Protein AF-A0A6P2BU54-F1 (afdb_monomer_lite)

InterPro domains:
  IPR011990 Tetratricopeptide-like helical domain superfamily [G3DSA:1.25.40.10] (26-194)
  IPR011990 Tetratricopeptide-like helical domain superfamily [SSF48452] (76-176)

Secondary structure (DSSP, 8-state):
---TTPPP----HHHHHHHHHHHHHS-GGG----PPPHHHHHHHHHHHHHTGGG-HHHHHHHHHHTTT-SSHHHHHHHHHHHHHHHHHTT-HHHHHHHHHHHHHH-TT-HHHHHHHHHHHHHTT-HHHHHHHHHHHHHH-TT-HHHHHHHHHHHHHHTTT-TTTTHHHHHHHHHSGGGTTTS--PPP--HHHHHHHHHHHHHHHHHHHT--SS--EEEESS--HHHHHTT--TT--EEEE-SSTTS--TT-SS---------S----S-TTPEEEEEHHHHHTT-SSHHHHHHHHHHHHHHHHHHHH-TTTTTT--------GGG--PPPGGG-

Foldseek 3Di:
DQPQPQDDDDQDPVLVVLLVCLVVVADPVLPDDDDDDLVVLLVVLVVCLVCCLVPLSNLLNSLSVQCPPPRLSSNLSSLLSNLLSCVSVLVLVSSLSSLVVSCVRPVLPLSSLLSNLLSCVLLLVLVVSLVSLVSSCVNFVLLLLSLLSNQLSQCSVCVVDPCRSQVSLVSSCPRPVCPPLGARFDDDDPVVLVVLLVVLVVVVCVVVVDDDDPQEDEDQWDDSVVSNVRPGRLDFKAKADQDPDDDGPPPPDDDDDDDDDDDDQDQQPPHIHIYGHRNSLRRQDRDPVSSSVSS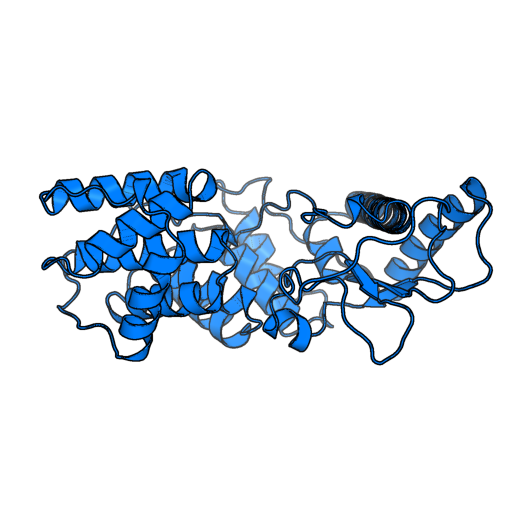NVVSVVVNVCRRDVPVVPDPPPDVRVNSSSDGRDDPVVD

Sequence (334 aa):
MANHKAPDFEPGEPLRDAAARWLNLVPAEHRRDGRESADDALETLREHMRSCRDHPLGALWVAHRHLGDPVPAVRIAALVLASEALWWLGHFEDARLAAQAAADADPASAQALWRLAVALYRQGRFEEAGERLDDLLKLADRFAPAWALRGQVKVWLDAGNPEAGRADFAGAAALPSGSGIWVVPYRMAGAEFKAAVDAQIRVHDAETGGSSGEPTDVALLPDKSRVERGVDPDSRWHLEGPSRGGGDRDTQFGGLGGDFAAGARSRVSFGDRFVLYQRNIENLCQDRAALREEIRKSVAELFDAALDSRAAIAIKGAPEQHAEGANVPGDDDR

Organism: NCBI:txid2480626

Radius of gyration: 22.06 Å; chains: 1; bounding box: 62×28×57 Å

pLDDT: mean 79.6, std 20.47, range [25.53, 98.44]

Structure (mmCIF, N/CA/C/O backbone):
data_AF-A0A6P2BU54-F1
#
_entry.id   AF-A0A6P2BU54-F1
#
loop_
_atom_site.group_PDB
_atom_site.id
_atom_site.type_symbol
_atom_site.label_atom_id
_atom_site.label_alt_id
_atom_site.label_comp_id
_atom_site.label_asym_id
_atom_site.label_entity_id
_atom_site.label_seq_id
_atom_site.pdbx_PDB_ins_code
_atom_site.Cartn_x
_atom_site.Cartn_y
_atom_site.Cartn_z
_atom_site.occupancy
_atom_site.B_iso_or_equiv
_atom_site.auth_seq_id
_atom_site.auth_comp_id
_atom_site.auth_asym_id
_atom_site.auth_atom_id
_atom_site.pdbx_PDB_model_num
ATOM 1 N N . MET A 1 1 ? -16.023 5.899 9.033 1.00 42.75 1 MET A N 1
ATOM 2 C CA . MET A 1 1 ? -16.537 5.945 10.422 1.00 42.75 1 MET A CA 1
ATOM 3 C C . MET A 1 1 ? -16.278 4.599 11.085 1.00 42.75 1 MET A C 1
ATOM 5 O O . MET A 1 1 ? -16.403 3.598 10.396 1.00 42.75 1 MET A O 1
ATOM 9 N N . ALA A 1 2 ? -15.902 4.560 12.368 1.00 48.72 2 ALA A N 1
ATOM 10 C CA . ALA A 1 2 ? -15.857 3.303 13.121 1.00 48.72 2 ALA A CA 1
ATOM 11 C C . ALA A 1 2 ? -17.296 2.828 13.383 1.00 48.72 2 ALA A C 1
ATOM 13 O O . ALA A 1 2 ? -18.141 3.624 13.795 1.00 48.72 2 ALA A O 1
ATOM 14 N N . ASN A 1 3 ? -17.592 1.559 13.113 1.00 58.84 3 ASN A N 1
ATOM 15 C CA . ASN A 1 3 ? -18.924 1.003 13.296 1.00 58.84 3 ASN A CA 1
ATOM 16 C C . ASN A 1 3 ? -19.271 0.918 14.793 1.00 58.84 3 ASN A C 1
ATOM 18 O O . ASN A 1 3 ? -18.730 0.088 15.521 1.00 58.84 3 ASN A O 1
ATOM 22 N N . HIS A 1 4 ? -20.220 1.735 15.263 1.00 55.25 4 HIS A N 1
ATOM 23 C CA . HIS A 1 4 ? -20.693 1.710 16.657 1.00 55.25 4 HIS A CA 1
ATOM 24 C C . HIS A 1 4 ? -21.348 0.376 17.075 1.00 55.25 4 HIS A C 1
ATOM 26 O O . HIS A 1 4 ? -21.674 0.201 18.248 1.00 55.25 4 HIS A O 1
ATOM 32 N N . LYS A 1 5 ? -21.560 -0.559 16.136 1.00 60.09 5 LYS A N 1
ATOM 33 C CA . LYS A 1 5 ? -22.064 -1.917 16.389 1.00 60.09 5 LYS A CA 1
ATOM 34 C C . LYS A 1 5 ? -20.970 -2.991 16.407 1.00 60.09 5 LYS A C 1
ATOM 36 O O . LYS A 1 5 ? -21.318 -4.169 16.482 1.00 60.09 5 LYS A O 1
ATOM 41 N N . ALA A 1 6 ? -19.690 -2.625 16.298 1.00 64.81 6 ALA A N 1
ATOM 42 C CA . ALA A 1 6 ? -18.604 -3.596 16.376 1.00 64.81 6 ALA A CA 1
ATOM 43 C C . ALA A 1 6 ? -18.642 -4.325 17.736 1.00 64.81 6 ALA A C 1
ATOM 45 O O . ALA A 1 6 ? -18.810 -3.665 18.770 1.00 64.81 6 ALA A O 1
ATOM 46 N N . PRO A 1 7 ? -18.548 -5.667 17.754 1.00 72.94 7 PRO A N 1
ATOM 47 C CA . PRO A 1 7 ? -18.543 -6.426 18.994 1.00 72.94 7 PRO A CA 1
ATOM 48 C C . PRO A 1 7 ? -17.312 -6.079 19.834 1.00 72.94 7 PRO A C 1
ATOM 50 O O . PRO A 1 7 ? -16.292 -5.609 19.328 1.00 72.94 7 PRO A O 1
ATOM 53 N N . ASP A 1 8 ? -17.412 -6.328 21.136 1.00 80.19 8 ASP A N 1
ATOM 54 C CA . ASP A 1 8 ? -16.247 -6.244 22.006 1.00 80.19 8 ASP A CA 1
ATOM 55 C C . ASP A 1 8 ? -15.198 -7.285 21.582 1.00 80.19 8 ASP A C 1
ATOM 57 O O . ASP A 1 8 ? -15.541 -8.402 21.184 1.00 80.19 8 ASP A O 1
ATOM 61 N N . PHE A 1 9 ? -13.922 -6.911 21.642 1.00 84.06 9 PHE A N 1
ATOM 62 C CA . PHE A 1 9 ? -12.808 -7.759 21.223 1.00 84.06 9 PHE A CA 1
ATOM 63 C C . PHE A 1 9 ? -11.584 -7.511 22.100 1.00 84.06 9 PHE A C 1
ATOM 65 O O . PHE A 1 9 ? -11.322 -6.379 22.517 1.00 84.06 9 PHE A O 1
ATOM 72 N N . GLU A 1 10 ? -10.819 -8.577 22.316 1.00 78.75 10 GLU A N 1
ATOM 73 C CA . GLU A 1 10 ? -9.559 -8.563 23.049 1.00 78.75 10 GLU A CA 1
ATOM 74 C C . GLU A 1 10 ? -8.393 -8.778 22.077 1.00 78.75 10 GLU A C 1
ATOM 76 O O . GLU A 1 10 ? -8.429 -9.726 21.287 1.00 78.75 10 GLU A O 1
ATOM 81 N N . PRO A 1 11 ? -7.345 -7.935 22.110 1.00 76.62 11 PRO A N 1
ATOM 82 C CA . PRO A 1 11 ? -6.192 -8.116 21.241 1.00 76.62 11 PRO A CA 1
ATOM 83 C C . PRO A 1 11 ? -5.459 -9.418 21.584 1.00 76.62 11 PRO A C 1
ATOM 85 O O . PRO A 1 11 ? -5.197 -9.708 22.754 1.00 76.62 11 PRO A O 1
ATOM 88 N N . GLY A 1 12 ? -5.101 -10.191 20.557 1.00 82.19 12 GLY A N 1
ATOM 89 C CA . GLY A 1 12 ? -4.290 -11.399 20.714 1.00 82.19 12 GLY A CA 1
ATOM 90 C C . GLY A 1 12 ? -2.873 -11.103 21.223 1.00 82.19 12 GLY A C 1
ATOM 91 O O . GLY A 1 12 ? -2.388 -9.975 21.134 1.00 82.19 12 GLY A O 1
ATOM 92 N N . GLU A 1 13 ? -2.190 -12.134 21.726 1.00 84.25 13 GLU A N 1
ATOM 93 C CA . GLU A 1 13 ? -0.829 -12.037 22.285 1.00 84.25 13 GLU A CA 1
ATOM 94 C C . GLU A 1 13 ? 0.184 -11.352 21.340 1.00 84.25 13 GLU A C 1
ATOM 96 O O . GLU A 1 13 ? 0.823 -10.397 21.783 1.00 84.25 13 GLU A O 1
ATOM 101 N N . PRO A 1 14 ? 0.255 -11.674 20.026 1.00 87.00 14 PRO A N 1
ATOM 102 C CA . PRO A 1 14 ? 1.196 -11.006 19.122 1.00 87.00 14 PRO A CA 1
ATOM 103 C C . PRO A 1 14 ? 0.973 -9.492 19.003 1.00 87.00 14 PRO A C 1
ATOM 105 O O . PRO A 1 14 ? 1.931 -8.725 18.909 1.00 87.00 14 PRO A O 1
ATOM 108 N N . LEU A 1 15 ? -0.290 -9.051 19.026 1.00 89.56 15 LEU A N 1
ATOM 109 C CA . LEU A 1 15 ? -0.627 -7.630 18.974 1.00 89.56 15 LEU A CA 1
ATOM 110 C C . LEU A 1 15 ? -0.315 -6.937 20.302 1.00 89.56 15 LEU A C 1
ATOM 112 O O . LEU A 1 15 ? 0.160 -5.807 20.286 1.00 89.56 15 LEU A O 1
ATOM 116 N N . ARG A 1 16 ? -0.554 -7.589 21.446 1.00 88.31 16 ARG A N 1
ATOM 117 C CA . ARG A 1 16 ? -0.201 -7.032 22.764 1.00 88.31 16 ARG A CA 1
ATOM 118 C C . ARG A 1 16 ? 1.308 -6.814 22.884 1.00 88.31 16 ARG A C 1
ATOM 120 O O . ARG A 1 16 ? 1.733 -5.740 23.308 1.00 88.31 16 ARG A O 1
ATOM 127 N N . ASP A 1 17 ? 2.102 -7.780 22.431 1.00 89.12 17 ASP A N 1
ATOM 128 C CA . ASP A 1 17 ? 3.561 -7.665 22.398 1.00 89.12 17 ASP A CA 1
ATOM 129 C C . ASP A 1 17 ? 4.029 -6.576 21.427 1.00 89.12 17 ASP A C 1
ATOM 131 O O . ASP A 1 17 ? 4.967 -5.837 21.730 1.00 89.12 17 ASP A O 1
ATOM 135 N N . ALA A 1 18 ? 3.384 -6.452 20.262 1.00 90.50 18 ALA A N 1
ATOM 136 C CA . ALA A 1 18 ? 3.659 -5.376 19.313 1.00 90.50 18 ALA A CA 1
ATOM 137 C C . ALA A 1 18 ? 3.332 -4.000 19.902 1.00 90.50 18 ALA A C 1
ATOM 139 O O . ALA A 1 18 ? 4.197 -3.126 19.921 1.00 90.50 18 ALA A O 1
ATOM 140 N N . ALA A 1 19 ? 2.137 -3.838 20.472 1.00 87.69 19 ALA A N 1
ATOM 141 C CA . ALA A 1 19 ? 1.696 -2.603 21.109 1.00 87.69 19 ALA A CA 1
ATOM 142 C C . ALA A 1 19 ? 2.672 -2.151 22.204 1.00 87.69 19 ALA A C 1
ATOM 144 O O . ALA A 1 19 ? 3.076 -0.989 22.228 1.00 87.69 19 ALA A O 1
ATOM 145 N N . ALA A 1 20 ? 3.153 -3.082 23.037 1.00 87.31 20 ALA A N 1
ATOM 146 C CA . ALA A 1 20 ? 4.164 -2.784 24.049 1.00 87.31 20 ALA A CA 1
ATOM 147 C C . ALA A 1 20 ? 5.465 -2.213 23.448 1.00 87.31 20 ALA A C 1
ATOM 149 O O . ALA A 1 20 ? 6.089 -1.334 24.047 1.00 87.31 20 ALA A O 1
ATOM 150 N N . ARG A 1 21 ? 5.873 -2.661 22.250 1.00 89.00 21 ARG A N 1
ATOM 151 C CA . ARG A 1 21 ? 7.050 -2.121 21.549 1.00 89.00 21 ARG A CA 1
ATOM 152 C C . ARG A 1 21 ? 6.807 -0.740 20.948 1.00 89.00 21 ARG A C 1
ATOM 154 O O . ARG A 1 21 ? 7.757 0.038 20.886 1.00 89.00 21 ARG A O 1
ATOM 161 N N . TRP A 1 22 ? 5.581 -0.402 20.542 1.00 89.75 22 TRP A N 1
ATOM 162 C CA . TRP A 1 22 ? 5.281 0.893 19.911 1.00 89.75 22 TRP A CA 1
ATOM 163 C C . TRP A 1 22 ? 5.615 2.079 20.826 1.00 89.75 22 TRP A C 1
ATOM 165 O O . TRP A 1 22 ? 6.078 3.113 20.350 1.00 89.75 22 TRP A O 1
ATOM 175 N N . LEU A 1 23 ? 5.489 1.921 22.150 1.00 77.81 23 LEU A N 1
ATOM 176 C CA . LEU A 1 23 ? 5.900 2.941 23.128 1.00 77.81 23 LEU A CA 1
ATOM 177 C C . LEU A 1 23 ? 7.393 3.288 23.073 1.00 77.81 23 LEU A C 1
ATOM 179 O O . LEU A 1 23 ? 7.766 4.419 23.393 1.00 77.81 23 LEU A O 1
ATOM 183 N N . ASN A 1 24 ? 8.242 2.341 22.665 1.00 83.94 24 ASN A N 1
ATOM 184 C CA . ASN A 1 24 ? 9.679 2.577 22.518 1.00 83.94 24 ASN A CA 1
ATOM 185 C C . ASN A 1 24 ? 9.996 3.453 21.302 1.00 83.94 24 ASN A C 1
ATOM 187 O O . ASN A 1 24 ? 11.062 4.061 21.263 1.00 83.94 24 ASN A O 1
ATOM 191 N N . LEU A 1 25 ? 9.075 3.543 20.338 1.00 82.06 25 LEU A N 1
ATOM 192 C CA . LEU A 1 25 ? 9.216 4.400 19.162 1.00 82.06 25 LEU A CA 1
ATOM 193 C C . LEU A 1 25 ? 8.898 5.868 19.487 1.00 82.06 25 LEU A C 1
ATOM 195 O O . LEU A 1 25 ? 9.413 6.769 18.834 1.00 82.06 25 LEU A O 1
ATOM 199 N N . VAL A 1 26 ? 8.080 6.127 20.513 1.00 76.81 26 VAL A N 1
ATOM 200 C CA . VAL A 1 26 ? 7.609 7.474 20.869 1.00 76.81 26 VAL A CA 1
ATOM 201 C C . VAL A 1 26 ? 8.505 8.110 21.946 1.00 76.81 26 VAL A C 1
ATOM 203 O O . VAL A 1 26 ? 8.638 7.530 23.029 1.00 76.81 26 VAL A O 1
ATOM 206 N N . PRO A 1 27 ? 9.048 9.329 21.744 1.00 74.50 27 PRO A N 1
ATOM 207 C CA . PRO A 1 27 ? 9.805 10.052 22.771 1.00 74.50 27 PRO A CA 1
ATOM 208 C C . PRO A 1 27 ? 8.997 10.343 24.048 1.00 74.50 27 PRO A C 1
ATOM 210 O O . PRO A 1 27 ? 7.787 10.567 24.012 1.00 74.50 27 PRO A O 1
ATOM 213 N N . ALA A 1 28 ? 9.670 10.381 25.203 1.00 71.88 28 ALA A N 1
ATOM 214 C CA . ALA A 1 28 ? 9.021 10.528 26.512 1.00 71.88 28 ALA A CA 1
ATOM 215 C C . ALA A 1 28 ? 8.255 11.853 26.691 1.00 71.88 28 ALA A C 1
ATOM 217 O O . ALA A 1 28 ? 7.239 11.887 27.379 1.00 71.88 28 ALA A O 1
ATOM 218 N N . GLU A 1 29 ? 8.708 12.931 26.053 1.00 65.19 29 GLU A N 1
ATOM 219 C CA . GLU A 1 29 ? 8.078 14.258 26.093 1.00 65.19 29 GLU A CA 1
ATOM 220 C C . GLU A 1 29 ? 6.672 14.313 25.483 1.00 65.19 29 GLU A C 1
ATOM 222 O O . GLU A 1 29 ? 5.869 15.156 25.887 1.00 65.19 29 GLU A O 1
ATOM 227 N N . HIS A 1 30 ? 6.349 13.379 24.584 1.00 62.25 30 HIS A N 1
ATOM 228 C CA . HIS A 1 30 ? 5.019 13.247 23.990 1.00 62.25 30 HIS A CA 1
ATOM 229 C C . HIS A 1 30 ? 4.047 12.441 24.865 1.00 62.25 30 HIS A C 1
ATOM 231 O O . HIS A 1 30 ? 2.872 12.353 24.538 1.00 62.25 30 HIS A O 1
ATOM 237 N N . ARG A 1 31 ? 4.497 11.882 25.998 1.00 67.75 31 ARG A N 1
ATOM 238 C CA . ARG A 1 31 ? 3.694 11.019 26.882 1.00 67.75 31 ARG A CA 1
ATOM 239 C C . ARG A 1 31 ? 3.050 11.804 28.033 1.00 67.75 31 ARG A C 1
ATOM 241 O O . ARG A 1 31 ? 3.334 11.533 29.198 1.00 67.75 31 ARG A O 1
ATOM 248 N N . ARG A 1 32 ? 2.219 12.808 27.730 1.00 57.72 32 ARG A N 1
ATOM 249 C CA . ARG A 1 32 ? 1.447 13.559 28.748 1.00 57.72 32 ARG A CA 1
ATOM 250 C C . ARG A 1 32 ? -0.019 13.140 28.747 1.00 57.72 32 ARG A C 1
ATOM 252 O O . ARG A 1 32 ? -0.586 12.915 27.689 1.00 57.72 32 ARG A O 1
ATOM 259 N N . ASP A 1 33 ? -0.601 13.028 29.937 1.00 59.34 33 ASP A N 1
ATOM 260 C CA . ASP A 1 33 ? -1.833 12.266 30.157 1.00 59.34 33 ASP A CA 1
ATOM 261 C C . ASP A 1 33 ? -3.045 13.147 30.497 1.00 59.34 33 ASP A C 1
ATOM 263 O O . ASP A 1 33 ? -2.934 14.166 31.184 1.00 59.34 33 ASP A O 1
ATOM 267 N N . GLY A 1 34 ? -4.208 12.712 30.025 1.00 62.16 34 GLY A N 1
ATOM 268 C CA . GLY A 1 34 ? -5.515 13.314 30.242 1.00 62.16 34 GLY A CA 1
ATOM 269 C C . GLY A 1 34 ? -6.588 12.322 29.805 1.00 62.16 34 GLY A C 1
ATOM 270 O O . GLY A 1 34 ? -6.487 11.725 28.732 1.00 62.16 34 GLY A O 1
ATOM 271 N N . ARG A 1 35 ? -7.599 12.104 30.650 1.00 65.69 35 ARG A N 1
ATOM 272 C CA . ARG A 1 35 ? -8.711 11.202 30.334 1.00 65.69 35 ARG A CA 1
ATOM 273 C C . ARG A 1 35 ? -9.758 11.973 29.531 1.00 65.69 35 ARG A C 1
ATOM 275 O O . ARG A 1 35 ? -10.281 12.969 30.024 1.00 65.69 35 ARG A O 1
ATOM 282 N N . GLU A 1 36 ? -10.041 11.511 28.321 1.00 79.31 36 GLU A N 1
ATOM 283 C CA . GLU A 1 36 ? -11.028 12.094 27.403 1.00 79.31 36 GLU A CA 1
ATOM 284 C C . GLU A 1 36 ? -12.337 11.295 27.423 1.00 79.31 36 GLU A C 1
ATOM 286 O O . GLU A 1 36 ? -12.369 10.144 27.869 1.00 79.31 36 GLU A O 1
ATOM 291 N N . SER A 1 37 ? -13.430 11.908 26.961 1.00 88.12 37 SER A N 1
ATOM 292 C CA . SER A 1 37 ? -14.651 11.165 26.641 1.00 88.12 37 SER A CA 1
ATOM 293 C C . SER A 1 37 ? -14.463 10.357 25.347 1.00 88.12 37 SER A C 1
ATOM 295 O O . SER A 1 37 ? -13.549 10.631 24.572 1.00 88.12 37 SER A O 1
ATOM 297 N N . ALA A 1 38 ? -15.322 9.368 25.085 1.00 85.81 38 ALA A N 1
ATOM 298 C CA . ALA A 1 38 ? -15.210 8.546 23.874 1.00 85.81 38 ALA A CA 1
ATOM 299 C C . ALA A 1 38 ? -15.394 9.360 22.579 1.00 85.81 38 ALA A C 1
ATOM 301 O O . ALA A 1 38 ? -14.719 9.095 21.585 1.00 85.81 38 ALA A O 1
ATOM 302 N N . ASP A 1 39 ? -16.274 10.364 22.594 1.00 87.44 39 ASP A N 1
ATOM 303 C CA . ASP A 1 39 ? -16.505 11.234 21.437 1.00 87.44 39 ASP A CA 1
ATOM 304 C C . ASP A 1 39 ? -15.294 12.142 21.178 1.00 87.44 39 ASP A C 1
ATOM 306 O O . ASP A 1 39 ? -14.836 12.242 20.037 1.00 87.44 39 ASP A O 1
ATOM 310 N N . ASP A 1 40 ? -14.709 12.714 22.237 1.00 89.12 40 ASP A N 1
ATOM 311 C CA . ASP A 1 40 ? -13.482 13.519 22.141 1.00 89.12 40 ASP A CA 1
ATOM 312 C C . ASP A 1 40 ? -12.288 12.670 21.680 1.00 89.12 40 ASP A C 1
ATOM 314 O O . ASP A 1 40 ? -11.474 13.114 20.867 1.00 89.12 40 ASP A O 1
ATOM 318 N N . ALA A 1 41 ? -12.201 11.424 22.157 1.00 89.94 41 ALA A N 1
ATOM 319 C CA . ALA A 1 41 ? -11.170 10.477 21.753 1.00 89.94 41 ALA A CA 1
ATOM 320 C C . ALA A 1 41 ? -11.276 10.142 20.260 1.00 89.94 41 ALA A C 1
ATOM 322 O O . ALA A 1 41 ? -10.272 10.163 19.546 1.00 89.94 41 ALA A O 1
ATOM 323 N N . LEU A 1 42 ? -12.488 9.866 19.764 1.00 92.44 42 LEU A N 1
ATOM 324 C CA . LEU A 1 42 ? -12.726 9.611 18.343 1.00 92.44 42 LEU A CA 1
ATOM 325 C C . LEU A 1 42 ? -12.375 10.823 17.482 1.00 92.44 42 LEU A C 1
ATOM 327 O O . LEU A 1 42 ? -11.777 10.643 16.421 1.00 92.44 42 LEU A O 1
ATOM 331 N N . GLU A 1 43 ? -12.716 12.036 17.916 1.00 91.50 43 GLU A N 1
ATOM 332 C CA . GLU A 1 43 ? -12.360 13.239 17.165 1.00 91.50 43 GLU A CA 1
ATOM 333 C C . GLU A 1 43 ? -10.848 13.464 17.145 1.00 91.50 43 GLU A C 1
ATOM 335 O O . GLU A 1 43 ? -10.262 13.624 16.074 1.00 91.50 43 GLU A O 1
ATOM 340 N N . THR A 1 44 ? -10.190 13.320 18.296 1.00 91.75 44 THR A N 1
ATOM 341 C CA . THR A 1 44 ? -8.728 13.387 18.407 1.00 91.75 44 THR A CA 1
ATOM 342 C C . THR A 1 44 ? -8.045 12.381 17.475 1.00 91.75 44 THR A C 1
ATOM 344 O O . THR A 1 44 ? -7.085 12.719 16.778 1.00 91.75 44 THR A O 1
ATOM 347 N N . LEU A 1 45 ? -8.545 11.142 17.413 1.00 93.75 45 LEU A N 1
ATOM 348 C CA . LEU A 1 45 ? -8.030 10.103 16.516 1.00 93.75 45 LEU A CA 1
ATOM 349 C C . LEU A 1 45 ? -8.234 10.464 15.034 1.00 93.75 45 LEU A C 1
ATOM 351 O O . LEU A 1 45 ? -7.336 10.234 14.223 1.00 93.75 45 LEU A O 1
ATOM 355 N N . ARG A 1 46 ? -9.380 11.055 14.667 1.00 93.06 46 ARG A N 1
ATOM 356 C CA . ARG A 1 46 ? -9.659 11.515 13.291 1.00 93.06 46 ARG A CA 1
ATOM 357 C C . ARG A 1 46 ? -8.769 12.678 12.876 1.00 93.06 46 ARG A C 1
ATOM 359 O O . ARG A 1 46 ? -8.333 12.719 11.728 1.00 93.06 46 ARG A O 1
ATOM 366 N N . GLU A 1 47 ? -8.511 13.623 13.771 1.00 91.62 47 GLU A N 1
ATOM 367 C CA . GLU A 1 47 ? -7.580 14.725 13.520 1.00 91.62 47 GLU A CA 1
ATOM 368 C C . GLU A 1 47 ? -6.177 14.189 13.244 1.00 91.62 47 GLU A C 1
ATOM 370 O O . GLU A 1 47 ? -5.607 14.478 12.193 1.00 91.62 47 GLU A O 1
ATOM 375 N N . HIS A 1 48 ? -5.675 13.307 14.112 1.00 93.00 48 HIS A N 1
ATOM 376 C CA . HIS A 1 48 ? -4.359 12.700 13.924 1.00 93.00 48 HIS A CA 1
ATOM 377 C C . HIS A 1 48 ? -4.284 11.822 12.676 1.00 93.00 48 HIS A C 1
ATOM 379 O O . HIS A 1 48 ? -3.219 11.743 12.075 1.00 93.00 48 HIS A O 1
ATOM 385 N N . MET A 1 49 ? -5.387 11.193 12.260 1.00 92.81 49 MET A N 1
ATOM 386 C CA . MET A 1 49 ? -5.454 10.462 10.993 1.00 92.81 49 MET A CA 1
ATOM 387 C C . MET A 1 49 ? -5.257 11.393 9.793 1.00 92.81 49 MET A C 1
ATOM 389 O O . MET A 1 49 ? -4.535 11.052 8.859 1.00 92.81 49 MET A O 1
ATOM 393 N N . ARG A 1 50 ? -5.874 12.583 9.815 1.00 89.75 50 ARG A N 1
ATOM 394 C CA . ARG A 1 50 ? -5.779 13.567 8.723 1.00 89.75 50 ARG A CA 1
ATOM 395 C C . ARG A 1 50 ? -4.371 14.143 8.570 1.00 89.75 50 ARG A C 1
ATOM 397 O O . ARG A 1 50 ? -3.959 14.406 7.445 1.00 89.75 50 ARG A O 1
ATOM 404 N N . SER A 1 51 ? -3.639 14.312 9.668 1.00 89.00 51 SER A N 1
ATOM 405 C CA . SER A 1 51 ? -2.289 14.893 9.685 1.00 89.00 51 SER A CA 1
ATOM 406 C C . SER A 1 51 ? -1.180 13.885 10.020 1.00 89.00 51 SER A C 1
ATOM 408 O O . SER A 1 51 ? -0.048 14.275 10.303 1.00 89.00 51 SER A O 1
ATOM 410 N N . CYS A 1 52 ? -1.464 12.577 9.962 1.00 89.25 52 CYS A N 1
ATOM 411 C CA . CYS A 1 52 ? -0.536 11.525 10.399 1.00 89.25 52 CYS A CA 1
ATOM 412 C C . CYS A 1 52 ? 0.826 11.614 9.702 1.00 89.25 52 CYS A C 1
ATOM 414 O O . CYS A 1 52 ? 1.861 11.534 10.363 1.00 89.25 52 CYS A O 1
ATOM 416 N N . ARG A 1 53 ? 0.815 11.876 8.390 1.00 87.81 53 ARG A N 1
ATOM 417 C CA . ARG A 1 53 ? 2.005 12.093 7.556 1.00 87.81 53 ARG A CA 1
ATOM 418 C C . ARG A 1 53 ? 2.984 13.113 8.144 1.00 87.81 53 ARG A C 1
ATOM 420 O O . ARG A 1 53 ? 4.193 12.945 8.001 1.00 87.81 53 ARG A O 1
ATOM 427 N N . ASP A 1 54 ? 2.470 14.172 8.762 1.00 88.31 54 ASP A N 1
ATOM 428 C CA . ASP A 1 54 ? 3.279 15.292 9.243 1.00 88.31 54 ASP A CA 1
ATOM 429 C C . ASP A 1 54 ? 3.857 15.024 10.641 1.00 88.31 54 ASP A C 1
ATOM 431 O O . ASP A 1 54 ? 4.872 15.607 11.024 1.00 88.31 54 ASP A O 1
ATOM 435 N N . HIS A 1 55 ? 3.238 14.121 11.408 1.00 89.44 55 HIS A N 1
ATOM 436 C CA . HIS A 1 55 ? 3.636 13.802 12.780 1.00 89.44 55 HIS A CA 1
ATOM 437 C C . HIS A 1 55 ? 3.345 12.332 13.163 1.00 89.44 55 HIS A C 1
ATOM 439 O O . HIS A 1 55 ? 2.584 12.060 14.103 1.00 89.44 55 HIS A O 1
ATOM 445 N N . PRO A 1 56 ? 3.965 11.348 12.489 1.00 90.75 56 PRO A N 1
ATOM 446 C CA . PRO A 1 56 ? 3.602 9.941 12.660 1.00 90.75 56 PRO A CA 1
ATOM 447 C C . PRO A 1 56 ? 3.903 9.416 14.072 1.00 90.75 56 PRO A C 1
ATOM 449 O O . PRO A 1 56 ? 3.119 8.653 14.625 1.00 90.75 56 PRO A O 1
ATOM 452 N N . LEU A 1 57 ? 4.965 9.895 14.729 1.00 90.25 57 LEU A N 1
ATOM 453 C CA . LEU A 1 57 ? 5.262 9.534 16.125 1.00 90.25 57 LEU A CA 1
ATOM 454 C C . LEU A 1 57 ? 4.180 10.013 17.107 1.00 90.25 57 LEU A C 1
ATOM 456 O O . LEU A 1 57 ? 3.806 9.280 18.022 1.00 90.25 57 LEU A O 1
ATOM 460 N N . GLY A 1 58 ? 3.658 11.227 16.908 1.00 89.88 58 GLY A N 1
ATOM 461 C CA . GLY A 1 58 ? 2.569 11.769 17.723 1.00 89.88 58 GLY A CA 1
ATOM 462 C C . GLY A 1 58 ? 1.262 11.010 17.495 1.00 89.88 58 GLY A C 1
ATOM 463 O O . GLY A 1 58 ? 0.592 10.629 18.450 1.00 89.88 58 GLY A O 1
ATOM 464 N N . ALA A 1 59 ? 0.947 10.703 16.234 1.00 93.06 59 ALA A N 1
ATOM 465 C CA . ALA A 1 59 ? -0.204 9.878 15.877 1.00 93.06 59 ALA A CA 1
ATOM 466 C C . ALA A 1 59 ? -0.126 8.469 16.494 1.00 93.06 59 ALA A C 1
ATOM 468 O O . ALA A 1 59 ? -1.106 8.003 17.075 1.00 93.06 59 ALA A O 1
ATOM 469 N N . LEU A 1 60 ? 1.044 7.820 16.440 1.00 94.12 60 LEU A N 1
ATOM 470 C CA . LEU A 1 60 ? 1.260 6.503 17.046 1.00 94.12 60 LEU A CA 1
ATOM 471 C C . LEU A 1 60 ? 1.065 6.533 18.565 1.00 94.12 60 LEU A C 1
ATOM 473 O O . LEU A 1 60 ? 0.496 5.606 19.139 1.00 94.12 60 LEU A O 1
ATOM 477 N N . TRP A 1 61 ? 1.509 7.604 19.221 1.00 91.31 61 TRP A N 1
ATOM 478 C CA . TRP A 1 61 ? 1.296 7.779 20.652 1.00 91.31 61 TRP A CA 1
ATOM 479 C C . TRP A 1 61 ? -0.187 7.892 21.013 1.00 91.31 61 TRP A C 1
ATOM 481 O O . TRP A 1 61 ? -0.663 7.169 21.894 1.00 91.31 61 TRP A O 1
ATOM 491 N N . VAL A 1 62 ? -0.922 8.767 20.316 1.00 91.69 62 VAL A N 1
ATOM 492 C CA . VAL A 1 62 ? -2.365 8.948 20.531 1.00 91.69 62 VAL A CA 1
ATOM 493 C C . VAL A 1 62 ? -3.107 7.638 20.293 1.00 91.69 62 VAL A C 1
ATOM 495 O O . VAL A 1 62 ? -3.955 7.264 21.104 1.00 91.69 62 VAL A O 1
ATOM 498 N N . ALA A 1 63 ? -2.758 6.918 19.225 1.00 94.38 63 ALA A N 1
ATOM 499 C CA . ALA A 1 63 ? -3.290 5.594 18.948 1.00 94.38 63 ALA A CA 1
ATOM 500 C C . ALA A 1 63 ? -3.032 4.633 20.116 1.00 94.38 63 ALA A C 1
ATOM 502 O O . ALA A 1 63 ? -3.967 4.044 20.649 1.00 94.38 63 ALA A O 1
ATOM 503 N N . HIS A 1 64 ? -1.782 4.522 20.576 1.00 91.88 64 HIS A N 1
ATOM 504 C CA . HIS A 1 64 ? -1.418 3.616 21.664 1.00 91.88 64 HIS A CA 1
ATOM 505 C C . HIS A 1 64 ? -2.217 3.885 22.951 1.00 91.88 64 HIS A C 1
ATOM 507 O O . HIS A 1 64 ? -2.668 2.940 23.600 1.00 91.88 64 HIS A O 1
ATOM 513 N N . ARG A 1 65 ? -2.427 5.157 23.325 1.00 89.50 65 ARG A N 1
ATOM 514 C CA . ARG A 1 65 ? -3.221 5.539 24.514 1.00 89.50 65 ARG A CA 1
ATOM 515 C C . ARG A 1 65 ? -4.630 4.940 24.489 1.00 89.50 65 ARG A C 1
ATOM 517 O O . ARG A 1 65 ? -5.155 4.561 25.531 1.00 89.50 65 ARG A O 1
ATOM 524 N N . HIS A 1 66 ? -5.207 4.835 23.298 1.00 91.75 66 HIS A N 1
ATOM 525 C CA . HIS A 1 66 ? -6.592 4.438 23.072 1.00 91.75 66 HIS A CA 1
ATOM 526 C C . HIS A 1 66 ? -6.772 2.947 22.747 1.00 91.75 66 HIS A C 1
ATOM 528 O O . HIS A 1 66 ? -7.897 2.493 22.559 1.00 91.75 66 HIS A O 1
ATOM 534 N N . LEU A 1 67 ? -5.699 2.144 22.747 1.00 90.56 67 LEU A N 1
ATOM 535 C CA . LEU A 1 67 ? -5.791 0.689 22.534 1.00 90.56 67 LEU A CA 1
ATOM 536 C C . LEU A 1 67 ? -6.513 -0.047 23.669 1.00 90.56 67 LEU A C 1
ATOM 538 O O . LEU A 1 67 ? -7.072 -1.114 23.44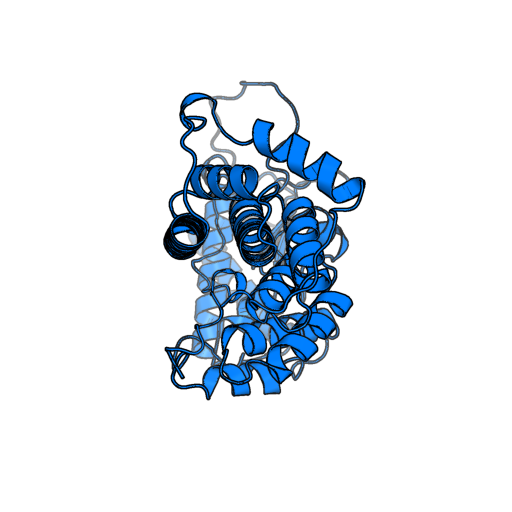0 1.00 90.56 67 LEU A O 1
ATOM 542 N N . GLY A 1 68 ? -6.486 0.505 24.885 1.00 85.88 68 GLY A N 1
ATOM 543 C CA . GLY A 1 68 ? -7.165 -0.046 26.062 1.00 85.88 68 GLY A CA 1
ATOM 544 C C . GLY A 1 68 ? -8.505 0.619 26.380 1.00 85.88 68 GLY A C 1
ATOM 545 O O . GLY A 1 68 ? -9.025 0.421 27.477 1.00 85.88 68 GLY A O 1
ATOM 546 N N . ASP A 1 69 ? -9.036 1.452 25.479 1.00 89.81 69 ASP A N 1
ATOM 547 C CA . ASP A 1 69 ? -10.285 2.175 25.725 1.00 89.81 69 ASP A CA 1
ATOM 548 C C . ASP A 1 69 ? -11.471 1.198 25.874 1.00 89.81 69 ASP A C 1
ATOM 550 O O . ASP A 1 69 ? -11.562 0.227 25.115 1.00 89.81 69 ASP A O 1
ATOM 554 N N . PRO A 1 70 ? -12.399 1.399 26.831 1.00 86.94 70 PRO A N 1
ATOM 555 C CA . PRO A 1 70 ? -13.544 0.505 27.000 1.00 86.94 70 PRO A CA 1
ATOM 556 C C . PRO A 1 70 ? -14.491 0.485 25.790 1.00 86.94 70 PRO A C 1
ATOM 558 O O . PRO A 1 70 ? -15.237 -0.480 25.629 1.00 86.94 70 PRO A O 1
ATOM 561 N N . VAL A 1 71 ? -14.480 1.510 24.933 1.00 90.31 71 VAL A N 1
ATOM 562 C CA . VAL A 1 71 ? -15.347 1.608 23.757 1.00 90.31 71 VAL A CA 1
ATOM 563 C C . VAL A 1 71 ? -14.677 0.943 22.543 1.00 90.31 71 VAL A C 1
ATOM 565 O O . VAL A 1 71 ? -13.658 1.441 22.057 1.00 90.31 71 VAL A O 1
ATOM 568 N N . PRO A 1 72 ? -15.261 -0.127 21.961 1.00 91.50 72 PRO A N 1
ATOM 569 C CA . PRO A 1 72 ? -14.662 -0.831 20.821 1.00 91.50 72 PRO A CA 1
ATOM 570 C C . PRO A 1 72 ? -14.382 0.071 19.616 1.00 91.50 72 PRO A C 1
ATOM 572 O O . PRO A 1 72 ? -13.340 -0.051 18.978 1.00 91.50 72 PRO A O 1
ATOM 575 N N . ALA A 1 73 ? -15.270 1.030 19.337 1.00 91.62 73 ALA A N 1
ATOM 576 C CA . ALA A 1 73 ? -15.095 1.982 18.242 1.00 91.62 73 ALA A CA 1
ATOM 577 C C . ALA A 1 73 ? -13.835 2.857 18.404 1.00 91.62 73 ALA A C 1
ATOM 579 O O . ALA A 1 73 ? -13.158 3.132 17.412 1.00 91.62 73 ALA A O 1
ATOM 580 N N . VAL A 1 74 ? -13.498 3.256 19.639 1.00 92.81 74 VAL A N 1
ATOM 581 C CA . VAL A 1 74 ? -12.273 4.013 19.948 1.00 92.81 74 VAL A CA 1
ATOM 582 C C . VAL A 1 74 ? -11.048 3.130 19.714 1.00 92.81 74 VAL A C 1
ATOM 584 O O . VAL A 1 74 ? -10.122 3.549 19.022 1.00 92.81 74 VAL A O 1
ATOM 587 N N . ARG A 1 75 ? -11.074 1.875 20.186 1.00 93.81 75 ARG A N 1
ATOM 588 C CA . ARG A 1 75 ? -9.972 0.921 19.971 1.00 93.81 75 ARG A CA 1
ATOM 589 C C . ARG A 1 75 ? -9.734 0.607 18.496 1.00 93.81 75 ARG A C 1
ATOM 591 O O . ARG A 1 75 ? -8.588 0.561 18.062 1.00 93.81 75 ARG A O 1
ATOM 598 N N . ILE A 1 76 ? -10.794 0.417 17.710 1.00 95.25 76 ILE A N 1
ATOM 599 C CA . ILE A 1 76 ? -10.681 0.180 16.262 1.00 95.25 76 ILE A CA 1
ATOM 600 C C . ILE A 1 76 ? -10.065 1.402 15.579 1.00 95.25 76 ILE A C 1
ATOM 602 O O . ILE A 1 76 ? -9.105 1.260 14.826 1.00 95.25 76 ILE A O 1
ATOM 606 N N . ALA A 1 77 ? -10.557 2.611 15.872 1.00 95.12 77 ALA A N 1
ATOM 607 C CA . ALA A 1 77 ? -9.987 3.841 15.321 1.00 95.12 77 ALA A CA 1
ATOM 608 C C . ALA A 1 77 ? -8.511 4.027 15.720 1.00 95.12 77 ALA A C 1
ATOM 610 O O . ALA A 1 77 ? -7.694 4.429 14.890 1.00 95.12 77 ALA A O 1
ATOM 611 N N . ALA A 1 78 ? -8.154 3.668 16.954 1.00 95.88 78 ALA A N 1
ATOM 612 C CA . ALA A 1 78 ? -6.781 3.652 17.434 1.00 95.88 78 ALA A CA 1
ATOM 613 C C . ALA A 1 78 ? -5.902 2.656 16.665 1.00 95.88 78 ALA A C 1
ATOM 615 O O . ALA A 1 78 ? -4.819 3.026 16.227 1.00 95.88 78 ALA A O 1
ATOM 616 N N . LEU A 1 79 ? -6.363 1.425 16.428 1.00 97.50 79 LEU A N 1
ATOM 617 C CA . LEU A 1 79 ? -5.627 0.430 15.637 1.00 97.50 79 LEU A CA 1
ATOM 618 C C . LEU A 1 79 ? -5.403 0.885 14.189 1.00 97.50 79 LEU A C 1
ATOM 620 O O . LEU A 1 79 ? -4.307 0.726 13.653 1.00 97.50 79 LEU A O 1
ATOM 624 N N . VAL A 1 80 ? -6.409 1.508 13.569 1.00 97.56 80 VAL A N 1
ATOM 625 C CA . VAL A 1 80 ? -6.280 2.082 12.222 1.00 97.56 80 VAL A CA 1
ATOM 626 C C . VAL A 1 80 ? -5.241 3.212 12.213 1.00 97.56 80 VAL A C 1
ATOM 628 O O . VAL A 1 80 ? -4.400 3.254 11.316 1.00 97.56 80 VAL A O 1
ATOM 631 N N . LEU A 1 81 ? -5.256 4.105 13.212 1.00 96.75 81 LEU A N 1
ATOM 632 C CA . LEU A 1 81 ? -4.269 5.187 13.332 1.00 96.75 81 LEU A CA 1
ATOM 633 C C . LEU A 1 81 ? -2.860 4.658 13.607 1.00 96.75 81 LEU A C 1
ATOM 635 O O . LEU A 1 81 ? -1.901 5.155 13.020 1.00 96.75 81 LEU A O 1
ATOM 639 N N . ALA A 1 82 ? -2.730 3.639 14.457 1.00 97.31 82 ALA A N 1
ATOM 640 C CA . ALA A 1 82 ? -1.459 2.975 14.702 1.00 97.31 82 ALA A CA 1
ATOM 641 C C . ALA A 1 82 ? -0.903 2.385 13.404 1.00 97.31 82 ALA A C 1
ATOM 643 O O . ALA A 1 82 ? 0.262 2.613 13.095 1.00 97.31 82 ALA A O 1
ATOM 644 N N . SER A 1 83 ? -1.735 1.692 12.618 1.00 97.50 83 SER A N 1
ATOM 645 C CA . SER A 1 83 ? -1.321 1.153 11.322 1.00 97.50 83 SER A CA 1
ATOM 646 C C . SER A 1 83 ? -0.799 2.236 10.381 1.00 97.50 83 SER A C 1
ATOM 648 O O . SER A 1 83 ? 0.249 2.036 9.773 1.00 97.50 83 SER A O 1
ATOM 650 N N . GLU A 1 84 ? -1.512 3.356 10.254 1.00 94.62 84 GLU A N 1
ATOM 651 C CA . GLU A 1 84 ? -1.096 4.477 9.403 1.00 94.62 84 GLU A CA 1
ATOM 652 C C . GLU A 1 84 ? 0.250 5.048 9.860 1.00 94.62 84 GLU A C 1
ATOM 654 O O . GLU A 1 84 ? 1.184 5.196 9.072 1.00 94.62 84 GLU A O 1
ATOM 659 N N . ALA A 1 85 ? 0.375 5.317 11.159 1.00 94.44 85 ALA A N 1
ATOM 660 C CA . ALA A 1 85 ? 1.585 5.879 11.732 1.00 94.44 85 ALA A CA 1
ATOM 661 C C . ALA A 1 85 ? 2.790 4.941 11.578 1.00 94.44 85 ALA A C 1
ATOM 663 O O . ALA A 1 85 ? 3.869 5.381 11.189 1.00 94.44 85 ALA A O 1
ATOM 664 N N . LEU A 1 86 ? 2.611 3.645 11.842 1.00 94.50 86 LEU A N 1
ATOM 665 C CA . LEU A 1 86 ? 3.655 2.629 11.686 1.00 94.50 86 LEU A CA 1
ATOM 666 C C . LEU A 1 86 ? 4.080 2.471 10.226 1.00 94.50 86 LEU A C 1
ATOM 668 O O . LEU A 1 86 ? 5.268 2.285 9.971 1.00 94.50 86 LEU A O 1
ATOM 672 N N . TRP A 1 87 ? 3.150 2.601 9.274 1.00 92.38 87 TRP A N 1
ATOM 673 C CA . TRP A 1 87 ? 3.470 2.605 7.847 1.00 92.38 87 TRP A CA 1
ATOM 674 C C . TRP A 1 87 ? 4.349 3.806 7.474 1.00 92.38 87 TRP A C 1
ATOM 676 O O . TRP A 1 87 ? 5.409 3.612 6.881 1.00 92.38 87 TRP A O 1
ATOM 686 N N . TRP A 1 88 ? 3.999 5.024 7.911 1.00 88.19 88 TRP A N 1
ATOM 687 C CA . TRP A 1 88 ? 4.835 6.218 7.691 1.00 88.19 88 TRP A CA 1
ATOM 688 C C . TRP A 1 88 ? 6.223 6.115 8.340 1.00 88.19 88 TRP A C 1
ATOM 690 O O . TRP A 1 88 ? 7.173 6.738 7.865 1.00 88.19 88 TRP A O 1
ATOM 700 N N . LEU A 1 89 ? 6.349 5.331 9.414 1.00 88.56 89 LEU A N 1
ATOM 701 C CA . LEU A 1 89 ? 7.616 5.045 10.095 1.00 88.56 89 LEU A CA 1
ATOM 702 C C . LEU A 1 89 ? 8.401 3.875 9.470 1.00 88.56 89 LEU A C 1
ATOM 704 O O . LEU A 1 89 ? 9.514 3.600 9.910 1.00 88.56 89 LEU A O 1
ATOM 708 N N . GLY A 1 90 ? 7.852 3.180 8.468 1.00 88.62 90 GLY A N 1
ATOM 709 C CA . GLY A 1 90 ? 8.485 2.027 7.816 1.00 88.62 90 GLY A CA 1
ATOM 710 C C . GLY A 1 90 ? 8.375 0.703 8.586 1.00 88.62 90 GLY A C 1
ATOM 711 O O . GLY A 1 90 ? 8.982 -0.294 8.199 1.00 88.62 90 GLY A O 1
ATOM 712 N N . HIS A 1 91 ? 7.588 0.649 9.664 1.00 90.81 91 HIS A N 1
ATOM 713 C CA . HIS A 1 91 ? 7.346 -0.562 10.454 1.00 90.81 91 HIS A CA 1
ATOM 714 C C . HIS A 1 91 ? 6.184 -1.382 9.868 1.00 90.81 91 HIS A C 1
ATOM 716 O O . HIS A 1 91 ? 5.142 -1.555 10.500 1.00 90.81 91 HIS A O 1
ATOM 722 N N . PHE A 1 92 ? 6.352 -1.886 8.641 1.00 90.50 92 PHE A N 1
ATOM 723 C CA . PHE A 1 92 ? 5.260 -2.486 7.858 1.00 90.50 92 PHE A CA 1
ATOM 724 C C . PHE A 1 92 ? 4.625 -3.736 8.489 1.00 90.50 92 PHE A C 1
ATOM 726 O O . PHE A 1 92 ? 3.419 -3.930 8.357 1.00 90.50 92 PHE A O 1
ATOM 733 N N . GLU A 1 93 ? 5.388 -4.557 9.218 1.00 93.00 93 GLU A N 1
ATOM 734 C CA . GLU A 1 93 ? 4.827 -5.728 9.916 1.00 93.00 93 GLU A CA 1
ATOM 735 C C . GLU A 1 93 ? 3.937 -5.328 11.092 1.00 93.00 93 GLU A C 1
ATOM 737 O O . GLU A 1 93 ? 2.823 -5.833 11.229 1.00 93.00 93 GLU A O 1
ATOM 742 N N . ASP A 1 94 ? 4.383 -4.376 11.911 1.00 95.00 94 ASP A N 1
ATOM 743 C CA . ASP A 1 94 ? 3.570 -3.866 13.014 1.00 95.00 94 ASP A CA 1
ATOM 744 C C . ASP A 1 94 ? 2.343 -3.102 12.477 1.00 95.00 94 ASP A C 1
ATOM 746 O O . ASP A 1 94 ? 1.249 -3.224 13.034 1.00 95.00 94 ASP A O 1
ATOM 750 N N . ALA A 1 95 ? 2.489 -2.383 11.354 1.00 95.94 95 ALA A N 1
ATOM 751 C CA . ALA A 1 95 ? 1.370 -1.758 10.651 1.00 95.94 95 ALA A CA 1
ATOM 752 C C . ALA A 1 95 ? 0.334 -2.802 10.204 1.00 95.94 95 ALA A C 1
ATOM 754 O O . ALA A 1 95 ? -0.860 -2.636 10.459 1.00 95.94 95 ALA A O 1
ATOM 755 N N . ARG A 1 96 ? 0.787 -3.918 9.612 1.00 96.94 96 ARG A N 1
ATOM 756 C CA . ARG A 1 96 ? -0.083 -5.033 9.218 1.00 96.94 96 ARG A CA 1
ATOM 757 C C . ARG A 1 96 ? -0.806 -5.630 10.420 1.00 96.94 96 ARG A C 1
ATOM 759 O O . ARG A 1 96 ? -2.005 -5.867 10.329 1.00 96.94 96 ARG A O 1
ATOM 766 N N . LEU A 1 97 ? -0.114 -5.878 11.534 1.00 97.00 97 LEU A N 1
ATOM 767 C CA . LEU A 1 97 ? -0.729 -6.435 12.747 1.00 97.00 97 LEU A CA 1
ATOM 768 C C . LEU A 1 97 ? -1.834 -5.524 13.296 1.00 97.00 97 LEU A C 1
ATOM 770 O O . LEU A 1 97 ? -2.915 -6.009 13.634 1.00 97.00 97 LEU A O 1
ATOM 774 N N . ALA A 1 98 ? -1.587 -4.212 13.342 1.00 97.50 98 ALA A N 1
ATOM 775 C CA . ALA A 1 98 ? -2.576 -3.230 13.773 1.00 97.50 98 ALA A CA 1
ATOM 776 C C . ALA A 1 98 ? -3.796 -3.201 12.835 1.00 97.50 98 ALA A C 1
ATOM 778 O O . ALA A 1 98 ? -4.936 -3.281 13.296 1.00 97.50 98 ALA A O 1
ATOM 779 N N . ALA A 1 99 ? -3.565 -3.149 11.519 1.00 97.56 99 ALA A N 1
ATOM 780 C CA . ALA A 1 99 ? -4.635 -3.139 10.525 1.00 97.56 99 ALA A CA 1
ATOM 781 C C . ALA A 1 99 ? -5.439 -4.443 10.500 1.00 97.56 99 ALA A C 1
ATOM 783 O O . ALA A 1 99 ? -6.661 -4.399 10.381 1.00 97.56 99 ALA A O 1
ATOM 784 N N . GLN A 1 100 ? -4.773 -5.593 10.650 1.00 97.88 100 GLN A N 1
ATOM 785 C CA . GLN A 1 100 ? -5.424 -6.900 10.712 1.00 97.88 100 GLN A CA 1
ATOM 786 C C . GLN A 1 100 ? -6.376 -6.958 11.898 1.00 97.88 100 GLN A C 1
ATOM 788 O O . GLN A 1 100 ? -7.538 -7.296 11.724 1.00 97.88 100 GLN A O 1
ATOM 793 N N . ALA A 1 101 ? -5.928 -6.542 13.082 1.00 96.75 101 ALA A N 1
ATOM 794 C CA . ALA A 1 101 ? -6.790 -6.526 14.255 1.00 96.75 101 ALA A CA 1
ATOM 795 C C . ALA A 1 101 ? -7.968 -5.552 14.117 1.00 96.75 101 ALA A C 1
ATOM 797 O O . ALA A 1 101 ? -9.067 -5.856 14.576 1.00 96.75 101 ALA A O 1
ATOM 798 N N . ALA A 1 102 ? -7.769 -4.403 13.462 1.00 96.88 102 ALA A N 1
ATOM 799 C CA . ALA A 1 102 ? -8.866 -3.491 13.152 1.00 96.88 102 ALA A CA 1
ATOM 800 C C . ALA A 1 102 ? -9.887 -4.124 12.189 1.00 96.88 102 ALA A C 1
ATOM 802 O O . ALA A 1 102 ? -11.089 -3.976 12.397 1.00 96.88 102 ALA A O 1
ATOM 803 N N . ALA A 1 103 ? -9.417 -4.831 11.156 1.00 96.25 103 ALA A N 1
ATOM 804 C CA . ALA A 1 103 ? -10.264 -5.505 10.174 1.00 96.25 103 ALA A CA 1
ATOM 805 C C . ALA A 1 103 ? -10.973 -6.740 10.757 1.00 96.25 103 ALA A C 1
ATOM 807 O O . ALA A 1 103 ? -12.120 -6.999 10.411 1.00 96.25 103 ALA A O 1
ATOM 808 N N . ASP A 1 104 ? -10.334 -7.470 11.672 1.00 95.44 104 ASP A N 1
ATOM 809 C CA . ASP A 1 104 ? -10.945 -8.603 12.374 1.00 95.44 104 ASP A CA 1
ATOM 810 C C . ASP A 1 104 ? -12.051 -8.130 13.331 1.00 95.44 104 ASP A C 1
ATOM 812 O O . ASP A 1 104 ? -13.099 -8.769 13.444 1.00 95.44 104 ASP A O 1
ATOM 816 N N . ALA A 1 105 ? -11.832 -6.995 14.005 1.00 94.38 105 ALA A N 1
ATOM 817 C CA . ALA A 1 105 ? -12.806 -6.388 14.910 1.00 94.38 105 ALA A CA 1
ATOM 818 C C . ALA A 1 105 ? -13.998 -5.754 14.169 1.00 94.38 105 ALA A C 1
ATOM 820 O O . ALA A 1 105 ? -15.130 -5.817 14.652 1.00 94.38 105 ALA A O 1
ATOM 821 N N . ASP A 1 106 ? -13.762 -5.155 12.998 1.00 93.81 106 ASP A N 1
ATOM 822 C CA . ASP A 1 106 ? -14.807 -4.614 12.126 1.00 93.81 106 ASP A CA 1
ATOM 823 C C . ASP A 1 106 ? -14.536 -4.962 10.651 1.00 93.81 106 ASP A C 1
ATOM 825 O O . ASP A 1 106 ? -13.956 -4.156 9.914 1.00 93.81 106 ASP A O 1
ATOM 829 N N . PRO A 1 107 ? -15.010 -6.134 10.182 1.00 92.75 107 PRO A N 1
ATOM 830 C CA . PRO A 1 107 ? -14.828 -6.567 8.794 1.00 92.75 107 PRO A CA 1
ATOM 831 C C . PRO A 1 107 ? -15.505 -5.661 7.758 1.00 92.75 107 PRO A C 1
ATOM 833 O O . PRO A 1 107 ? -15.218 -5.764 6.568 1.00 92.75 107 PRO A O 1
ATOM 836 N N . ALA A 1 108 ? -16.415 -4.779 8.189 1.00 91.62 108 ALA A N 1
ATOM 837 C CA . ALA A 1 108 ? -17.068 -3.790 7.335 1.00 91.62 108 ALA A CA 1
ATOM 838 C C . ALA A 1 108 ? -16.337 -2.432 7.324 1.00 91.62 108 ALA A C 1
ATOM 840 O O . ALA A 1 108 ? -16.779 -1.495 6.653 1.00 91.62 108 ALA A O 1
ATOM 841 N N . SER A 1 109 ? -15.215 -2.302 8.038 1.00 93.12 109 SER A N 1
ATOM 842 C CA . SER A 1 109 ? -14.400 -1.092 8.026 1.00 93.12 109 SER A CA 1
ATOM 843 C C . SER A 1 109 ? -13.555 -1.025 6.756 1.00 93.12 109 SER A C 1
ATOM 845 O O . SER A 1 109 ? -12.464 -1.592 6.666 1.00 93.12 109 SER A O 1
ATOM 847 N N . ALA A 1 110 ? -14.036 -0.256 5.777 1.00 95.19 110 ALA A N 1
ATOM 848 C CA . ALA A 1 110 ? -13.297 0.023 4.548 1.00 95.19 110 ALA A CA 1
ATOM 849 C C . ALA A 1 110 ? -11.898 0.608 4.836 1.00 95.19 110 ALA A C 1
ATOM 851 O O . ALA A 1 110 ? -10.911 0.205 4.227 1.00 95.19 110 ALA A O 1
ATOM 852 N N . GLN A 1 111 ? -11.773 1.506 5.818 1.00 95.25 111 GLN A N 1
ATOM 853 C CA . GLN A 1 111 ? -10.470 2.069 6.180 1.00 95.25 111 GLN A CA 1
ATOM 854 C C . GLN A 1 111 ? -9.522 1.008 6.774 1.00 95.25 111 GLN A C 1
ATOM 856 O O . GLN A 1 111 ? -8.331 1.039 6.470 1.00 95.25 111 GLN A O 1
ATOM 861 N N . ALA A 1 112 ? -10.014 0.063 7.586 1.00 96.25 112 ALA A N 1
ATOM 862 C CA . ALA A 1 112 ? -9.173 -1.009 8.129 1.00 96.25 112 ALA A CA 1
ATOM 863 C C . ALA A 1 112 ? -8.702 -1.975 7.030 1.00 96.25 112 ALA A C 1
ATOM 865 O O . ALA A 1 112 ? -7.513 -2.280 6.953 1.00 96.25 112 ALA A O 1
ATOM 866 N N . LEU A 1 113 ? -9.609 -2.387 6.136 1.00 98.06 113 LEU A N 1
ATOM 867 C CA . LEU A 1 113 ? -9.280 -3.226 4.977 1.00 98.06 113 LEU A CA 1
ATOM 868 C C . LEU A 1 113 ? -8.254 -2.556 4.058 1.00 98.06 113 LEU A C 1
ATOM 870 O O . LEU A 1 113 ? -7.322 -3.206 3.590 1.00 98.06 113 LEU A O 1
ATOM 874 N N . TRP A 1 114 ? -8.394 -1.248 3.844 1.00 97.62 114 TRP A N 1
ATOM 875 C CA . TRP A 1 114 ? -7.449 -0.456 3.071 1.00 97.62 114 TRP A CA 1
ATOM 876 C C . TRP A 1 114 ? -6.052 -0.424 3.701 1.00 97.62 114 TRP A C 1
ATOM 878 O O . TRP A 1 114 ? -5.074 -0.764 3.036 1.00 97.62 114 TRP A O 1
ATOM 888 N N . ARG A 1 115 ? -5.950 -0.091 4.995 1.00 97.25 115 ARG A N 1
ATOM 889 C CA . ARG A 1 115 ? -4.666 -0.095 5.717 1.00 97.25 115 ARG A CA 1
ATOM 890 C C . ARG A 1 115 ? -4.009 -1.477 5.714 1.00 97.25 115 ARG A C 1
ATOM 892 O O . ARG A 1 115 ? -2.797 -1.582 5.539 1.00 97.25 115 ARG A O 1
ATOM 899 N N . LEU A 1 116 ? -4.809 -2.537 5.843 1.00 98.38 116 LEU A N 1
ATOM 900 C CA . LEU A 1 116 ? -4.323 -3.912 5.802 1.00 98.38 116 LEU A CA 1
ATOM 901 C C . LEU A 1 116 ? -3.772 -4.272 4.417 1.00 98.38 116 LEU A C 1
ATOM 903 O O . LEU A 1 116 ? -2.675 -4.819 4.328 1.00 98.38 116 LEU A O 1
ATOM 907 N N . ALA A 1 117 ? -4.491 -3.933 3.345 1.00 98.38 117 ALA A N 1
ATOM 908 C CA . ALA A 1 117 ? -4.035 -4.157 1.975 1.00 98.38 117 ALA A CA 1
ATOM 909 C C . ALA A 1 117 ? -2.707 -3.447 1.676 1.00 98.38 117 ALA A C 1
ATOM 911 O O . ALA A 1 117 ? -1.802 -4.057 1.110 1.00 98.38 117 ALA A O 1
ATOM 912 N N . VAL A 1 118 ? -2.571 -2.187 2.100 1.00 96.50 118 VAL A N 1
ATOM 913 C CA . VAL A 1 118 ? -1.338 -1.400 1.950 1.00 96.50 118 VAL A CA 1
ATOM 914 C C . VAL A 1 118 ? -0.171 -2.055 2.690 1.00 96.50 118 VAL A C 1
ATOM 916 O O . VAL A 1 118 ? 0.896 -2.258 2.113 1.00 96.50 118 VAL A O 1
ATOM 919 N N . ALA A 1 119 ? -0.367 -2.450 3.950 1.00 95.69 119 ALA A N 1
ATOM 920 C CA . ALA A 1 119 ? 0.687 -3.103 4.720 1.00 95.69 119 ALA A CA 1
ATOM 921 C C . ALA A 1 119 ? 1.099 -4.456 4.106 1.00 95.69 119 ALA A C 1
ATOM 923 O O . ALA A 1 119 ? 2.289 -4.740 3.999 1.00 95.69 119 ALA A O 1
ATOM 924 N N . LEU A 1 120 ? 0.139 -5.261 3.634 1.00 97.75 120 LEU A N 1
ATOM 925 C CA . LEU A 1 120 ? 0.410 -6.521 2.929 1.00 97.75 120 LEU A CA 1
ATOM 926 C C . LEU A 1 120 ? 1.193 -6.298 1.626 1.00 97.75 120 LEU A C 1
ATOM 928 O O . LEU A 1 120 ? 2.148 -7.029 1.356 1.00 97.75 120 LEU A O 1
ATOM 932 N N . TYR A 1 121 ? 0.833 -5.269 0.850 1.00 96.69 121 TYR A N 1
ATOM 933 C CA . TYR A 1 121 ? 1.535 -4.887 -0.377 1.00 96.69 121 TYR A CA 1
ATOM 934 C C . TYR A 1 121 ? 3.010 -4.572 -0.105 1.00 96.69 121 TYR A C 1
ATOM 936 O O . TYR A 1 121 ? 3.898 -5.137 -0.745 1.00 96.69 121 TYR A O 1
ATOM 944 N N . ARG A 1 122 ? 3.279 -3.763 0.926 1.00 93.12 122 ARG A N 1
ATOM 945 C CA . ARG A 1 122 ? 4.639 -3.384 1.344 1.00 93.12 122 ARG A CA 1
ATOM 946 C C . ARG A 1 122 ? 5.487 -4.523 1.882 1.00 93.12 122 ARG A C 1
ATOM 948 O O . ARG A 1 122 ? 6.701 -4.384 1.962 1.00 93.12 122 ARG A O 1
ATOM 955 N N . GLN A 1 123 ? 4.866 -5.643 2.222 1.00 93.62 123 GLN A N 1
ATOM 956 C CA . GLN A 1 123 ? 5.553 -6.857 2.645 1.00 93.62 123 GLN A CA 1
ATOM 957 C C . GLN A 1 123 ? 5.683 -7.900 1.533 1.00 93.62 123 GLN A C 1
ATOM 959 O O . GLN A 1 123 ? 6.103 -9.023 1.799 1.00 93.62 123 GLN A O 1
ATOM 964 N N . GLY A 1 124 ? 5.284 -7.575 0.301 1.00 94.81 124 GLY A N 1
ATOM 965 C CA . GLY A 1 124 ? 5.317 -8.511 -0.821 1.00 94.81 124 GLY A CA 1
ATOM 966 C C . GLY A 1 124 ? 4.239 -9.598 -0.760 1.00 94.81 124 GLY A C 1
ATOM 967 O O . GLY A 1 124 ? 4.271 -10.550 -1.543 1.00 94.81 124 GLY A O 1
ATOM 968 N N . ARG A 1 125 ? 3.257 -9.481 0.143 1.00 97.62 125 ARG A N 1
ATOM 969 C CA . ARG A 1 125 ? 2.137 -10.426 0.300 1.00 97.62 125 ARG A CA 1
ATOM 970 C C . ARG A 1 125 ? 1.003 -10.064 -0.665 1.00 97.62 125 ARG A C 1
ATOM 972 O O . ARG A 1 125 ? -0.110 -9.739 -0.254 1.00 97.62 125 ARG A O 1
ATOM 979 N N . PHE A 1 126 ? 1.320 -10.067 -1.959 1.00 97.81 126 PHE A N 1
ATOM 980 C CA . PHE A 1 126 ? 0.470 -9.519 -3.021 1.00 97.81 126 PHE A CA 1
ATOM 981 C C . PHE A 1 126 ? -0.872 -10.240 -3.165 1.00 97.81 126 PHE A C 1
ATOM 983 O O . PHE A 1 126 ? -1.894 -9.587 -3.355 1.00 97.81 126 PHE A O 1
ATOM 990 N N . GLU A 1 127 ? -0.890 -11.565 -3.034 1.00 98.31 127 GLU A N 1
ATOM 991 C CA . GLU A 1 127 ? -2.113 -12.364 -3.107 1.00 98.31 127 GLU A CA 1
ATOM 992 C C . GLU A 1 127 ? -3.113 -11.931 -2.025 1.00 98.31 127 GLU A C 1
ATOM 994 O O . GLU A 1 127 ? -4.257 -11.595 -2.322 1.00 98.31 127 GLU A O 1
ATOM 999 N N . GLU A 1 128 ? -2.649 -11.835 -0.779 1.00 98.44 128 GLU A N 1
ATOM 1000 C CA . GLU A 1 128 ? -3.475 -11.426 0.358 1.00 98.44 128 GLU A CA 1
ATOM 1001 C C . GLU A 1 128 ? -3.892 -9.956 0.270 1.00 98.44 128 GLU A C 1
ATOM 1003 O O . GLU A 1 128 ? -5.029 -9.621 0.605 1.00 98.44 128 GLU A O 1
ATOM 1008 N N . ALA A 1 129 ? -3.006 -9.075 -0.211 1.00 98.44 129 ALA A N 1
ATOM 1009 C CA . ALA A 1 129 ? -3.348 -7.679 -0.475 1.00 98.44 129 ALA A CA 1
ATOM 1010 C C . ALA A 1 129 ? -4.503 -7.578 -1.485 1.00 98.44 129 ALA A C 1
ATOM 1012 O O . ALA A 1 129 ? -5.451 -6.824 -1.265 1.00 98.44 129 ALA A O 1
ATOM 1013 N N . GLY A 1 130 ? -4.459 -8.379 -2.555 1.00 98.44 130 GLY A N 1
ATOM 1014 C CA . GLY A 1 130 ? -5.509 -8.458 -3.569 1.00 98.44 130 GLY A CA 1
ATOM 1015 C C . GLY A 1 130 ? -6.865 -8.853 -2.990 1.00 98.44 130 GLY A C 1
ATOM 1016 O O . GLY A 1 130 ? -7.859 -8.183 -3.260 1.00 98.44 130 GLY A O 1
ATOM 1017 N N . GLU A 1 131 ? -6.904 -9.873 -2.132 1.00 98.38 131 GLU A N 1
ATOM 1018 C CA . GLU A 1 131 ? -8.152 -10.293 -1.488 1.00 98.38 131 GLU A CA 1
ATOM 1019 C C . GLU A 1 131 ? -8.757 -9.189 -0.605 1.00 98.38 131 GLU A C 1
ATOM 1021 O O . GLU A 1 131 ? -9.964 -8.946 -0.650 1.00 98.38 131 GLU A O 1
ATOM 1026 N N . ARG A 1 132 ? -7.932 -8.482 0.182 1.00 98.38 132 ARG A N 1
ATOM 1027 C CA . ARG A 1 132 ? -8.417 -7.380 1.032 1.00 98.38 132 ARG A CA 1
ATOM 1028 C C . ARG A 1 132 ? -8.899 -6.190 0.203 1.00 98.38 132 ARG A C 1
ATOM 1030 O O . ARG A 1 132 ? -9.864 -5.536 0.591 1.00 98.38 132 ARG A O 1
ATOM 1037 N N . LEU A 1 133 ? -8.278 -5.932 -0.950 1.00 98.31 133 LEU A N 1
ATOM 1038 C CA . LEU A 1 133 ? -8.739 -4.918 -1.904 1.00 98.31 133 LEU A CA 1
ATOM 1039 C C . LEU A 1 133 ? -10.065 -5.306 -2.559 1.00 98.31 133 LEU A C 1
ATOM 1041 O O . LEU A 1 133 ? -10.913 -4.440 -2.766 1.00 98.31 133 LEU A O 1
ATOM 1045 N N . ASP A 1 134 ? -10.277 -6.588 -2.850 1.00 98.25 134 ASP A N 1
ATOM 1046 C CA . ASP A 1 134 ? -11.562 -7.078 -3.348 1.00 98.25 134 ASP A CA 1
ATOM 1047 C C . ASP A 1 134 ? -12.673 -6.905 -2.309 1.00 98.25 134 ASP A C 1
ATOM 1049 O O . ASP A 1 134 ? -13.780 -6.494 -2.660 1.00 98.25 134 ASP A O 1
ATOM 1053 N N . ASP A 1 135 ? -12.390 -7.171 -1.034 1.00 97.31 135 ASP A N 1
ATOM 1054 C CA . ASP A 1 135 ? -13.335 -6.929 0.059 1.00 97.31 135 ASP A CA 1
ATOM 1055 C C . ASP A 1 135 ? -13.614 -5.431 0.248 1.00 97.31 135 ASP A C 1
ATOM 1057 O O . ASP A 1 135 ? -14.774 -5.024 0.333 1.00 97.31 135 ASP A O 1
ATOM 1061 N N . LEU A 1 136 ? -12.575 -4.594 0.208 1.00 97.06 136 LEU A N 1
ATOM 1062 C CA . LEU A 1 136 ? -12.691 -3.137 0.278 1.00 97.06 136 LEU A CA 1
ATOM 1063 C C . LEU A 1 136 ? -13.560 -2.563 -0.846 1.00 97.06 136 LEU A C 1
ATOM 1065 O O . LEU A 1 136 ? -14.444 -1.744 -0.595 1.00 97.06 136 LEU A O 1
ATOM 1069 N N . LEU A 1 137 ? -13.330 -2.987 -2.088 1.00 96.19 137 LEU A N 1
ATOM 1070 C CA . LEU A 1 137 ? -14.029 -2.450 -3.256 1.00 96.19 137 LEU A CA 1
ATOM 1071 C C . LEU A 1 137 ? -15.507 -2.866 -3.312 1.00 96.19 137 LEU A C 1
ATOM 1073 O O . LEU A 1 137 ? -16.286 -2.193 -3.980 1.00 96.19 137 LEU A O 1
ATOM 1077 N N . LYS A 1 138 ? -15.931 -3.899 -2.568 1.00 96.44 138 LYS A N 1
ATOM 1078 C CA . LYS A 1 138 ? -17.364 -4.188 -2.342 1.00 96.44 138 LYS A CA 1
ATOM 1079 C C . LYS A 1 138 ? -18.036 -3.139 -1.444 1.00 96.44 138 LYS A C 1
ATOM 1081 O O . LYS A 1 138 ? -19.249 -2.971 -1.522 1.00 96.44 138 LYS A O 1
ATOM 1086 N N . LEU A 1 139 ? -17.269 -2.462 -0.584 1.00 94.44 139 LEU A N 1
ATOM 1087 C CA . LEU A 1 139 ? -17.757 -1.471 0.386 1.00 94.44 139 LEU A CA 1
ATOM 1088 C C . LEU A 1 139 ? -17.590 -0.023 -0.104 1.00 94.44 139 LEU A C 1
ATOM 1090 O O . LEU A 1 139 ? -18.398 0.846 0.233 1.00 94.44 139 LEU A O 1
ATOM 1094 N N . ALA A 1 140 ? -16.524 0.241 -0.863 1.00 92.94 140 ALA A N 1
ATOM 1095 C CA . ALA A 1 140 ? -16.112 1.568 -1.312 1.00 92.94 140 ALA A CA 1
ATOM 1096 C C . ALA A 1 140 ? -15.596 1.540 -2.765 1.00 92.94 140 ALA A C 1
ATOM 1098 O O . ALA A 1 140 ? -14.426 1.802 -3.040 1.00 92.94 140 ALA A O 1
ATOM 1099 N N . ASP A 1 141 ? -16.481 1.251 -3.717 1.00 93.19 141 ASP A N 1
ATOM 1100 C CA . ASP A 1 141 ? -16.163 1.175 -5.152 1.00 93.19 141 ASP A CA 1
ATOM 1101 C C . ASP A 1 141 ? -15.770 2.526 -5.787 1.00 93.19 141 ASP A C 1
ATOM 1103 O O . ASP A 1 141 ? -15.100 2.554 -6.817 1.00 93.19 141 ASP A O 1
ATOM 1107 N N . ARG A 1 142 ? -16.120 3.658 -5.165 1.00 92.38 142 ARG A N 1
ATOM 1108 C CA . ARG A 1 142 ? -15.710 5.012 -5.592 1.00 92.38 142 ARG A CA 1
ATOM 1109 C C . ARG A 1 142 ? -14.346 5.451 -5.042 1.00 92.38 142 ARG A C 1
ATOM 1111 O O . ARG A 1 142 ? -13.956 6.606 -5.221 1.00 92.38 142 ARG A O 1
ATOM 1118 N N . PHE A 1 143 ? -13.606 4.557 -4.385 1.00 91.31 143 PHE A N 1
ATOM 1119 C CA . PHE A 1 143 ? -12.279 4.846 -3.846 1.00 91.31 143 PHE A CA 1
ATOM 1120 C C . PHE A 1 143 ? -11.174 4.502 -4.860 1.00 91.31 143 PHE A C 1
ATOM 1122 O O . PHE A 1 143 ? -10.650 3.389 -4.896 1.00 91.31 143 PHE A O 1
ATOM 1129 N N . ALA A 1 144 ? -10.811 5.477 -5.701 1.00 92.56 144 ALA A N 1
ATOM 1130 C CA . ALA A 1 144 ? -9.828 5.311 -6.779 1.00 92.56 144 ALA A CA 1
ATOM 1131 C C . ALA A 1 144 ? -8.458 4.729 -6.353 1.00 92.56 144 ALA A C 1
ATOM 1133 O O . ALA A 1 144 ? -7.952 3.868 -7.077 1.00 92.56 144 ALA A O 1
ATOM 1134 N N . PRO A 1 145 ? -7.876 5.091 -5.189 1.00 92.88 145 PRO A N 1
ATOM 1135 C CA . PRO A 1 145 ? -6.630 4.483 -4.711 1.00 92.88 145 PRO A CA 1
ATOM 1136 C C . PRO A 1 145 ? -6.691 2.952 -4.579 1.00 92.88 145 PRO A C 1
ATOM 1138 O O . PRO A 1 145 ? -5.7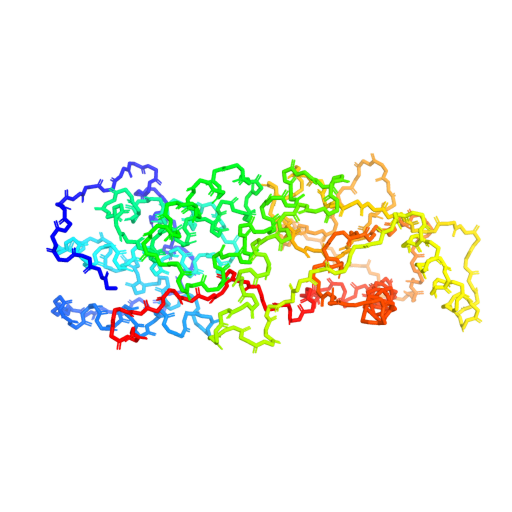22 2.275 -4.913 1.00 92.88 145 PRO A O 1
ATOM 1141 N N . ALA A 1 146 ? -7.829 2.379 -4.168 1.00 94.81 146 ALA A N 1
ATOM 1142 C CA . ALA A 1 146 ? -7.963 0.924 -4.065 1.00 94.81 146 ALA A CA 1
ATOM 1143 C C . ALA A 1 146 ? -7.953 0.230 -5.431 1.00 94.81 146 ALA A C 1
ATOM 1145 O O . ALA A 1 146 ? -7.351 -0.834 -5.575 1.00 94.81 146 ALA A O 1
ATOM 1146 N N . TRP A 1 147 ? -8.561 0.841 -6.451 1.00 95.50 147 TRP A N 1
ATOM 1147 C CA . TRP A 1 147 ? -8.457 0.352 -7.826 1.00 95.50 147 TRP A CA 1
ATOM 1148 C C . TRP A 1 147 ? -7.010 0.403 -8.322 1.00 95.50 147 TRP A C 1
ATOM 1150 O O . TRP A 1 147 ? -6.501 -0.594 -8.829 1.00 95.50 147 TRP A O 1
ATOM 1160 N N . ALA A 1 148 ? -6.319 1.527 -8.120 1.00 93.75 148 ALA A N 1
ATOM 1161 C CA . ALA A 1 148 ? -4.928 1.679 -8.538 1.00 93.75 148 ALA A CA 1
ATOM 1162 C C . ALA A 1 148 ? -4.004 0.644 -7.871 1.00 93.75 148 ALA A C 1
ATOM 1164 O O . ALA A 1 148 ? -3.268 -0.054 -8.573 1.00 93.75 148 ALA A O 1
ATOM 1165 N N . LEU A 1 149 ? -4.108 0.468 -6.547 1.00 95.31 149 LEU A N 1
ATOM 1166 C CA . LEU A 1 149 ? -3.306 -0.518 -5.817 1.00 95.31 149 LEU A CA 1
ATOM 1167 C C . LEU A 1 149 ? -3.651 -1.955 -6.233 1.00 95.31 149 LEU A C 1
ATOM 1169 O O . LEU A 1 149 ? -2.754 -2.778 -6.401 1.00 95.31 149 LEU A O 1
ATOM 1173 N N . ARG A 1 150 ? -4.929 -2.276 -6.488 1.00 97.25 150 ARG A N 1
ATOM 1174 C CA . ARG A 1 150 ? -5.305 -3.611 -6.995 1.00 97.25 150 ARG A CA 1
ATOM 1175 C C . ARG A 1 150 ? -4.740 -3.862 -8.393 1.00 97.25 150 ARG A C 1
ATOM 1177 O O . ARG A 1 150 ? -4.342 -4.985 -8.701 1.00 97.25 150 ARG A O 1
ATOM 1184 N N . GLY A 1 151 ? -4.664 -2.822 -9.223 1.00 96.38 151 GLY A N 1
ATOM 1185 C CA . GLY A 1 151 ? -3.977 -2.861 -10.510 1.00 96.38 151 GLY A CA 1
ATOM 1186 C C . GLY A 1 151 ? -2.491 -3.194 -10.361 1.00 96.38 151 GLY A C 1
ATOM 1187 O O . GLY A 1 151 ? -2.006 -4.108 -11.028 1.00 96.38 151 GLY A O 1
ATOM 1188 N N . GLN A 1 152 ? -1.788 -2.522 -9.443 1.00 95.19 152 GLN A N 1
ATOM 1189 C CA . GLN A 1 152 ? -0.383 -2.812 -9.125 1.00 95.19 152 GLN A CA 1
ATOM 1190 C C . GLN A 1 152 ? -0.193 -4.238 -8.588 1.00 95.19 152 GLN A C 1
ATOM 1192 O O . GLN A 1 152 ? 0.695 -4.949 -9.053 1.00 95.19 152 GLN A O 1
ATOM 1197 N N . VAL A 1 153 ? -1.068 -4.706 -7.691 1.00 97.62 153 VAL A N 1
ATOM 1198 C CA . VAL A 1 153 ? -1.067 -6.099 -7.212 1.00 97.62 153 VAL A CA 1
ATOM 1199 C C . VAL A 1 153 ? -1.174 -7.080 -8.381 1.00 97.62 153 VAL A C 1
ATOM 1201 O O . VAL A 1 153 ? -0.400 -8.029 -8.460 1.00 97.62 153 VAL A O 1
ATOM 1204 N N . LYS A 1 154 ? -2.074 -6.848 -9.343 1.00 97.75 154 LYS A N 1
ATOM 1205 C CA . LYS A 1 154 ? -2.189 -7.721 -10.523 1.00 97.75 154 LYS A CA 1
ATOM 1206 C C . LYS A 1 154 ? -0.938 -7.695 -11.402 1.00 97.75 154 LYS A C 1
ATOM 1208 O O . LYS A 1 154 ? -0.578 -8.736 -11.940 1.00 97.75 154 LYS A O 1
ATOM 1213 N N . VAL A 1 155 ? -0.267 -6.548 -11.529 1.00 96.06 155 VAL A N 1
ATOM 1214 C CA . VAL A 1 155 ? 1.035 -6.452 -12.215 1.00 96.06 155 VAL A CA 1
ATOM 1215 C C . VAL A 1 155 ? 2.093 -7.282 -11.489 1.00 96.06 155 VAL A C 1
ATOM 1217 O O . VAL A 1 155 ? 2.859 -7.979 -12.145 1.00 96.06 155 VAL A O 1
ATOM 1220 N N . TRP A 1 156 ? 2.110 -7.269 -10.157 1.00 96.38 156 TRP A N 1
ATOM 1221 C CA . TRP A 1 156 ? 3.008 -8.107 -9.360 1.00 96.38 156 TRP A CA 1
ATOM 1222 C C . TRP A 1 156 ? 2.753 -9.605 -9.531 1.00 96.38 156 TRP A C 1
ATOM 1224 O O . TRP A 1 156 ? 3.701 -10.384 -9.624 1.00 96.38 156 TRP A O 1
ATOM 1234 N N . LEU A 1 157 ? 1.485 -10.006 -9.614 1.00 97.12 157 LEU A N 1
ATOM 1235 C CA . LEU A 1 157 ? 1.096 -11.407 -9.787 1.00 97.12 157 LEU A CA 1
ATOM 1236 C C . LEU A 1 157 ? 1.317 -11.926 -11.219 1.00 97.12 157 LEU A C 1
ATOM 1238 O O . LEU A 1 157 ? 1.485 -13.129 -11.407 1.00 97.12 157 LEU A O 1
ATOM 1242 N N . ASP A 1 158 ? 1.331 -11.044 -12.224 1.00 96.50 158 ASP A N 1
ATOM 1243 C CA . ASP A 1 158 ? 1.469 -11.408 -13.640 1.00 96.50 158 ASP A CA 1
ATOM 1244 C C . ASP A 1 158 ? 2.309 -10.381 -14.427 1.00 96.50 158 ASP A C 1
ATOM 1246 O O . ASP A 1 158 ? 1.869 -9.768 -15.401 1.00 96.50 158 ASP A O 1
ATOM 1250 N N . ALA A 1 159 ? 3.559 -10.177 -14.002 1.00 93.00 159 ALA A N 1
ATOM 1251 C CA . ALA A 1 159 ? 4.437 -9.135 -14.550 1.00 93.00 159 ALA A CA 1
ATOM 1252 C C . ALA A 1 159 ? 4.714 -9.275 -16.060 1.00 93.00 159 ALA A C 1
ATOM 1254 O O . ALA A 1 159 ? 5.005 -8.289 -16.751 1.00 93.00 159 ALA A O 1
ATOM 1255 N N . GLY A 1 160 ? 4.632 -10.502 -16.586 1.00 92.94 160 GLY A N 1
ATOM 1256 C CA . GLY A 1 160 ? 4.814 -10.804 -18.006 1.00 92.94 160 GLY A CA 1
ATOM 1257 C C . GLY A 1 160 ? 3.654 -10.330 -18.883 1.00 92.94 160 GLY A C 1
ATOM 1258 O O . GLY A 1 160 ? 3.845 -10.095 -20.076 1.00 92.94 160 GLY A O 1
ATOM 1259 N N . ASN A 1 161 ? 2.475 -10.125 -18.302 1.00 94.56 161 ASN A N 1
ATOM 1260 C CA . ASN A 1 161 ? 1.278 -9.727 -19.017 1.00 94.56 161 ASN A CA 1
ATOM 1261 C C . ASN A 1 161 ? 1.137 -8.194 -19.065 1.00 94.56 161 ASN A C 1
ATOM 1263 O O . ASN A 1 161 ? 0.933 -7.556 -18.032 1.00 94.56 161 ASN A O 1
ATOM 1267 N N . PRO A 1 162 ? 1.209 -7.561 -20.250 1.00 90.81 162 PRO A N 1
ATOM 1268 C CA . PRO A 1 162 ? 1.046 -6.111 -20.368 1.00 90.81 162 PRO A CA 1
ATOM 1269 C C . PRO A 1 162 ? -0.367 -5.631 -19.989 1.00 90.81 162 PRO A C 1
ATOM 1271 O O . PRO A 1 162 ? -0.544 -4.474 -19.619 1.00 90.81 162 PRO A O 1
ATOM 1274 N N . GLU A 1 163 ? -1.374 -6.502 -20.029 1.00 93.25 163 GLU A N 1
ATOM 1275 C CA . GLU A 1 163 ? -2.749 -6.149 -19.663 1.00 93.25 163 GLU A CA 1
ATOM 1276 C C . GLU A 1 163 ? -3.022 -6.292 -18.156 1.00 93.25 163 GLU A C 1
ATOM 1278 O O . GLU A 1 163 ? -4.108 -5.933 -17.687 1.00 93.25 163 GLU A O 1
ATOM 1283 N N . ALA A 1 164 ? -2.051 -6.787 -17.378 1.00 95.44 164 ALA A N 1
ATOM 1284 C CA . ALA A 1 164 ? -2.189 -6.944 -15.937 1.00 95.44 164 ALA A CA 1
ATOM 1285 C C . ALA A 1 164 ? -2.570 -5.611 -15.270 1.00 95.44 164 ALA A C 1
ATOM 1287 O O . ALA A 1 164 ? -1.932 -4.575 -15.467 1.00 95.44 164 ALA A O 1
ATOM 1288 N N . GLY A 1 165 ? -3.670 -5.631 -14.512 1.00 94.62 165 GLY A N 1
ATOM 1289 C CA . GLY A 1 165 ? -4.191 -4.462 -13.800 1.00 94.62 165 GLY A CA 1
ATOM 1290 C C . GLY A 1 165 ? -4.805 -3.361 -14.674 1.00 94.62 165 GLY A C 1
ATOM 1291 O O . GLY A 1 165 ? -5.364 -2.414 -14.128 1.00 94.62 165 GLY A O 1
ATOM 1292 N N . ARG A 1 166 ? -4.777 -3.464 -16.014 1.00 95.00 166 ARG A N 1
ATOM 1293 C CA . ARG A 1 166 ? -5.221 -2.386 -16.922 1.00 95.00 166 ARG A CA 1
ATOM 1294 C C . ARG A 1 166 ? -6.662 -1.944 -16.671 1.00 95.00 166 ARG A C 1
ATOM 1296 O O . ARG A 1 166 ? -6.950 -0.750 -16.678 1.00 95.00 166 ARG A O 1
ATOM 1303 N N . ALA A 1 167 ? -7.560 -2.902 -16.447 1.00 96.25 167 ALA A N 1
ATOM 1304 C CA . ALA A 1 167 ? -8.958 -2.612 -16.141 1.00 96.25 167 ALA A CA 1
ATOM 1305 C C . ALA A 1 167 ? -9.112 -1.839 -14.821 1.00 96.25 167 ALA A C 1
ATOM 1307 O O . ALA A 1 167 ? -9.946 -0.942 -14.740 1.00 96.25 167 ALA A O 1
ATOM 1308 N N . ASP A 1 168 ? -8.290 -2.143 -13.814 1.00 96.25 168 ASP A N 1
ATOM 1309 C CA . ASP A 1 168 ? -8.341 -1.444 -12.533 1.00 96.25 168 ASP A CA 1
ATOM 1310 C C . ASP A 1 168 ? -7.763 -0.033 -12.632 1.00 96.25 168 ASP A C 1
ATOM 1312 O O . ASP A 1 168 ? -8.377 0.906 -12.136 1.00 96.25 168 ASP A O 1
ATOM 1316 N N . PHE A 1 169 ? -6.653 0.151 -13.353 1.00 93.56 169 PHE A N 1
ATOM 1317 C CA . PHE A 1 169 ? -6.125 1.489 -13.634 1.00 93.56 169 PHE A CA 1
ATOM 1318 C C . PHE A 1 169 ? -7.137 2.352 -14.399 1.00 93.56 169 PHE A C 1
ATOM 1320 O O . PHE A 1 169 ? -7.319 3.526 -14.082 1.00 93.56 169 PHE A O 1
ATOM 1327 N N . ALA A 1 170 ? -7.855 1.768 -15.365 1.00 93.38 170 ALA A N 1
ATOM 1328 C CA . ALA A 1 170 ? -8.933 2.460 -16.070 1.00 93.38 170 ALA A CA 1
ATOM 1329 C C . ALA A 1 170 ? -10.110 2.801 -15.140 1.00 93.38 170 ALA A C 1
ATOM 1331 O O . ALA A 1 170 ? -10.662 3.895 -15.238 1.00 93.38 170 ALA A O 1
ATOM 1332 N N . GLY A 1 171 ? -10.463 1.899 -14.219 1.00 92.38 171 GLY A N 1
ATOM 1333 C CA . GLY A 1 171 ? -11.455 2.155 -13.174 1.00 92.38 171 GLY A CA 1
ATOM 1334 C C . GLY A 1 171 ? -11.057 3.320 -12.266 1.00 92.38 171 GLY A C 1
ATOM 1335 O O . GLY A 1 171 ? -11.864 4.219 -12.040 1.00 92.38 171 GLY A O 1
ATOM 1336 N N . ALA A 1 172 ? -9.798 3.361 -11.820 1.00 91.94 172 ALA A N 1
ATOM 1337 C CA . ALA A 1 172 ? -9.257 4.454 -11.013 1.00 91.94 172 ALA A CA 1
ATOM 1338 C C . ALA A 1 172 ? -9.299 5.800 -11.759 1.00 91.94 172 ALA A C 1
ATOM 1340 O O . ALA A 1 172 ? -9.754 6.799 -11.204 1.00 91.94 172 ALA A O 1
ATOM 1341 N N . ALA A 1 173 ? -8.874 5.818 -13.027 1.00 89.69 173 ALA A N 1
ATOM 1342 C CA . ALA A 1 173 ? -8.845 7.015 -13.871 1.00 89.69 173 ALA A CA 1
ATOM 1343 C C . ALA A 1 173 ? -10.243 7.545 -14.241 1.00 89.69 173 ALA A C 1
ATOM 1345 O O . ALA A 1 173 ? -10.409 8.741 -14.476 1.00 89.69 173 ALA A O 1
ATOM 1346 N N . ALA A 1 174 ? -11.256 6.674 -14.291 1.00 90.56 174 ALA A N 1
ATOM 1347 C CA . ALA A 1 174 ? -12.634 7.060 -14.591 1.00 90.56 174 ALA A CA 1
ATOM 1348 C C . ALA A 1 174 ? -13.346 7.746 -13.410 1.00 90.56 174 ALA A C 1
ATOM 1350 O O . ALA A 1 174 ? -14.380 8.389 -13.607 1.00 90.56 174 ALA A O 1
ATOM 1351 N N . LEU A 1 175 ? -12.825 7.614 -12.184 1.00 88.00 175 LEU A N 1
ATOM 1352 C CA . LEU A 1 175 ? -13.430 8.209 -10.996 1.00 88.00 175 LEU A CA 1
ATOM 1353 C C . LEU A 1 175 ? -13.100 9.713 -10.899 1.00 88.00 175 LEU A C 1
ATOM 1355 O O . LEU A 1 175 ? -11.925 10.082 -10.885 1.00 88.00 175 LEU A O 1
ATOM 1359 N N . PRO A 1 176 ? -14.105 10.604 -10.750 1.00 77.88 176 PRO A N 1
ATOM 1360 C CA . PRO A 1 176 ? -13.883 12.055 -10.731 1.00 77.88 176 PRO A CA 1
ATOM 1361 C C . PRO A 1 176 ? -12.927 12.538 -9.635 1.00 77.88 176 PRO A C 1
ATOM 1363 O O . PRO A 1 176 ? -12.154 13.464 -9.862 1.00 77.88 176 PRO A O 1
ATOM 1366 N N . SER A 1 177 ? -12.948 11.894 -8.463 1.00 67.06 177 SER A N 1
ATOM 1367 C CA . SER A 1 177 ? -12.086 12.209 -7.313 1.00 67.06 177 SER A CA 1
ATOM 1368 C C . SER A 1 177 ? -10.599 11.930 -7.559 1.00 67.06 177 SER A C 1
ATOM 1370 O O . SER A 1 177 ? -9.758 12.419 -6.812 1.00 67.06 177 SER A O 1
ATOM 1372 N N . GLY A 1 178 ? -10.271 11.162 -8.602 1.00 58.53 178 GLY A N 1
ATOM 1373 C CA . GLY A 1 178 ? -8.909 10.839 -9.024 1.00 58.53 178 GLY A CA 1
ATOM 1374 C C . GLY A 1 178 ? -8.598 11.250 -10.466 1.00 58.53 178 GLY A C 1
ATOM 1375 O O . GLY A 1 178 ? -7.596 10.803 -11.024 1.00 58.53 178 GLY A O 1
ATOM 1376 N N . SER A 1 179 ? -9.452 12.071 -11.086 1.00 62.09 179 SER A N 1
ATOM 1377 C CA . SER A 1 179 ? -9.310 12.470 -12.488 1.00 62.09 179 SER A CA 1
ATOM 1378 C C . SER A 1 179 ? -7.993 13.221 -12.708 1.00 62.09 179 SER A C 1
ATOM 1380 O O . SER A 1 179 ? -7.790 14.304 -12.162 1.00 62.09 179 SER A O 1
ATOM 1382 N N . GLY A 1 180 ? -7.107 12.657 -13.532 1.00 67.31 180 GLY A N 1
ATOM 1383 C CA . GLY A 1 180 ? -5.784 13.220 -13.835 1.00 67.31 180 GLY A CA 1
ATOM 1384 C C . GLY A 1 180 ? -4.676 12.872 -12.831 1.00 67.31 180 GLY A C 1
ATOM 1385 O O . GLY A 1 180 ? -3.533 13.247 -13.066 1.00 67.31 180 GLY A O 1
ATOM 1386 N N . ILE A 1 181 ? -5.001 12.153 -11.749 1.00 77.94 181 ILE A N 1
ATOM 1387 C CA . ILE A 1 181 ? -4.044 11.567 -10.789 1.00 77.94 181 ILE A CA 1
ATOM 1388 C C . ILE A 1 181 ? -3.671 10.158 -11.258 1.00 77.94 181 ILE A C 1
ATOM 1390 O O . ILE A 1 181 ? -2.498 9.821 -11.391 1.00 77.94 181 ILE A O 1
ATOM 1394 N N . TRP A 1 182 ? -4.682 9.341 -11.560 1.00 85.06 182 TRP A N 1
ATOM 1395 C CA . TRP A 1 182 ? -4.488 7.960 -11.995 1.00 85.06 182 TRP A CA 1
ATOM 1396 C C . TRP A 1 182 ? -4.391 7.885 -13.512 1.00 85.06 182 TRP A C 1
ATOM 1398 O O . TRP A 1 182 ? -5.278 8.357 -14.227 1.00 85.06 182 TRP A O 1
ATOM 1408 N N . VAL A 1 183 ? -3.328 7.253 -14.002 1.00 86.19 183 VAL A N 1
ATOM 1409 C CA . VAL A 1 183 ? -3.124 6.994 -15.429 1.00 86.19 183 VAL A CA 1
ATOM 1410 C C . VAL A 1 183 ? -3.367 5.527 -15.744 1.00 86.19 183 VAL A C 1
ATOM 1412 O O . VAL A 1 183 ? -3.141 4.653 -14.911 1.00 86.19 183 VAL A O 1
ATOM 1415 N N . VAL A 1 184 ? -3.803 5.248 -16.972 1.00 91.06 184 VAL A N 1
ATOM 1416 C CA . VAL A 1 184 ? -3.760 3.889 -17.520 1.00 91.06 184 VAL A CA 1
ATOM 1417 C C . VAL A 1 184 ? -2.360 3.676 -18.095 1.00 91.06 184 VAL A C 1
ATOM 1419 O O . VAL A 1 184 ? -2.027 4.357 -19.067 1.00 91.06 184 VAL A O 1
ATOM 1422 N N . PRO A 1 185 ? -1.543 2.764 -17.538 1.00 91.94 185 PRO A N 1
ATOM 1423 C CA . PRO A 1 185 ? -0.154 2.614 -17.946 1.00 91.94 185 PRO A CA 1
ATOM 1424 C C . PRO A 1 185 ? -0.002 2.238 -19.421 1.00 91.94 185 PRO A C 1
ATOM 1426 O O . PRO A 1 185 ? -0.611 1.279 -19.906 1.00 91.94 185 PRO A O 1
ATOM 1429 N N . TYR A 1 186 ? 0.865 2.957 -20.125 1.00 93.38 186 TYR A N 1
ATOM 1430 C CA . TYR A 1 186 ? 1.341 2.577 -21.444 1.00 93.38 186 TYR A CA 1
ATOM 1431 C C . TYR A 1 186 ? 2.434 1.519 -21.292 1.00 93.38 186 TYR A C 1
ATOM 1433 O O . TYR A 1 186 ? 3.485 1.764 -20.700 1.00 93.38 186 TYR A O 1
ATOM 1441 N N . ARG A 1 187 ? 2.191 0.331 -21.847 1.00 93.94 187 ARG A N 1
ATOM 1442 C CA . ARG A 1 187 ? 3.137 -0.789 -21.814 1.00 93.94 187 ARG A CA 1
ATOM 1443 C C . ARG A 1 187 ? 3.853 -0.923 -23.146 1.00 93.94 187 ARG A C 1
ATOM 1445 O O . ARG A 1 187 ? 3.211 -0.907 -24.197 1.00 93.94 187 ARG A O 1
ATOM 1452 N N . MET A 1 188 ? 5.168 -1.116 -23.107 1.00 93.62 188 MET A N 1
ATOM 1453 C CA . MET A 1 188 ? 5.975 -1.380 -24.300 1.00 93.62 188 MET A CA 1
ATOM 1454 C C . MET A 1 188 ? 6.690 -2.730 -24.215 1.00 93.62 188 MET A C 1
ATOM 1456 O O . MET A 1 188 ? 6.799 -3.347 -23.156 1.00 93.62 188 MET A O 1
ATOM 1460 N N . ALA A 1 189 ? 7.176 -3.225 -25.353 1.00 93.44 189 ALA A N 1
ATOM 1461 C CA . ALA A 1 189 ? 7.961 -4.454 -25.368 1.00 93.44 189 ALA A CA 1
ATOM 1462 C C . ALA A 1 189 ? 9.294 -4.242 -24.632 1.00 93.44 189 ALA A C 1
ATOM 1464 O O . ALA A 1 189 ? 9.949 -3.219 -24.832 1.00 93.44 189 ALA A O 1
ATOM 1465 N N . GLY A 1 190 ? 9.741 -5.226 -23.846 1.00 91.75 190 GLY A N 1
ATOM 1466 C CA . GLY A 1 190 ? 10.980 -5.105 -23.064 1.00 91.75 190 GLY A CA 1
ATOM 1467 C C . GLY A 1 190 ? 12.222 -4.804 -23.911 1.00 91.75 190 GLY A C 1
ATOM 1468 O O . GLY A 1 190 ? 13.072 -4.019 -23.506 1.00 91.75 190 GLY A O 1
ATOM 1469 N N . ALA A 1 191 ? 12.293 -5.329 -25.139 1.00 92.06 191 ALA A N 1
ATOM 1470 C CA . ALA A 1 191 ? 13.369 -4.996 -26.076 1.00 92.06 191 ALA A CA 1
ATOM 1471 C C . ALA A 1 191 ? 13.354 -3.514 -26.501 1.00 92.06 191 ALA A C 1
ATOM 1473 O O . ALA A 1 191 ? 14.409 -2.898 -26.639 1.00 92.06 191 ALA A O 1
ATOM 1474 N N . GLU A 1 192 ? 12.166 -2.929 -26.685 1.00 93.50 192 GLU A N 1
ATOM 1475 C CA . GLU A 1 192 ? 12.021 -1.509 -27.017 1.00 93.50 192 GLU A CA 1
ATOM 1476 C C . GLU A 1 192 ? 12.351 -0.629 -25.801 1.00 93.50 192 GLU A C 1
ATOM 1478 O O . GLU A 1 192 ? 13.035 0.383 -25.950 1.00 93.50 192 GLU A O 1
ATOM 1483 N N . PHE A 1 193 ? 11.926 -1.040 -24.600 1.00 94.44 193 PHE A N 1
ATOM 1484 C CA . PHE A 1 193 ? 12.269 -0.362 -23.349 1.00 94.44 193 PHE A CA 1
ATOM 1485 C C . PHE A 1 193 ? 13.785 -0.349 -23.128 1.00 94.44 193 PHE A C 1
ATOM 1487 O O . PHE A 1 193 ? 14.374 0.713 -22.932 1.00 94.44 193 PHE A O 1
ATOM 1494 N N . LYS A 1 194 ? 14.442 -1.511 -23.252 1.00 92.50 194 LYS A N 1
ATOM 1495 C CA . LYS A 1 194 ? 15.901 -1.622 -23.130 1.00 92.50 194 LYS A CA 1
ATOM 1496 C C . LYS A 1 194 ? 16.615 -0.734 -24.148 1.00 92.50 194 LYS A C 1
ATOM 1498 O O . LYS A 1 194 ? 17.522 0.002 -23.781 1.00 92.50 194 LYS A O 1
ATOM 1503 N N . ALA A 1 195 ? 16.176 -0.731 -25.407 1.00 92.12 195 ALA A N 1
ATOM 1504 C CA . ALA A 1 195 ? 16.770 0.132 -26.427 1.00 92.12 195 ALA A CA 1
ATOM 1505 C C . ALA A 1 195 ? 16.644 1.630 -26.087 1.00 92.12 195 ALA A C 1
ATOM 1507 O O . ALA A 1 195 ? 17.553 2.406 -26.398 1.00 92.12 195 ALA A O 1
ATOM 1508 N N . ALA A 1 196 ? 15.540 2.041 -25.450 1.00 92.50 196 ALA A N 1
ATOM 1509 C CA . ALA A 1 196 ? 15.347 3.408 -24.976 1.00 92.50 196 ALA A CA 1
ATOM 1510 C C . ALA A 1 196 ? 16.290 3.753 -23.810 1.00 92.50 196 ALA A C 1
ATOM 1512 O O . ALA A 1 196 ? 16.901 4.820 -23.843 1.00 92.50 196 ALA A O 1
ATOM 1513 N N . VAL A 1 197 ? 16.463 2.846 -22.842 1.00 90.94 197 VAL A N 1
ATOM 1514 C CA . VAL A 1 197 ? 17.435 2.987 -21.741 1.00 90.94 197 VAL A CA 1
ATOM 1515 C C . VAL A 1 197 ? 18.862 3.089 -22.289 1.00 90.94 197 VAL A C 1
ATOM 1517 O O . VAL A 1 197 ? 19.556 4.066 -22.012 1.00 90.94 197 VAL A O 1
ATOM 1520 N N . ASP A 1 198 ? 19.270 2.154 -23.153 1.00 89.19 198 ASP A N 1
ATOM 1521 C CA . ASP A 1 198 ? 20.607 2.127 -23.759 1.00 89.19 198 ASP A CA 1
ATOM 1522 C C . ASP A 1 198 ? 20.901 3.420 -24.545 1.00 89.19 198 ASP A C 1
ATOM 1524 O O . ASP A 1 198 ? 22.044 3.869 -24.628 1.00 89.19 198 ASP A O 1
ATOM 1528 N N . ALA A 1 199 ? 19.877 4.035 -25.149 1.00 89.50 199 ALA A N 1
ATOM 1529 C CA . ALA A 1 199 ? 20.024 5.317 -25.831 1.00 89.50 199 ALA A CA 1
ATOM 1530 C C . ALA A 1 199 ? 20.326 6.469 -24.866 1.00 89.50 199 ALA A C 1
ATOM 1532 O O . ALA A 1 199 ? 21.168 7.300 -25.198 1.00 89.50 199 ALA A O 1
ATOM 1533 N N . GLN A 1 200 ? 19.688 6.510 -23.692 1.00 87.94 200 GLN A N 1
ATOM 1534 C CA . GLN A 1 200 ? 19.965 7.537 -22.680 1.00 87.94 200 GLN A CA 1
ATOM 1535 C C . GLN A 1 200 ? 21.353 7.364 -22.063 1.00 87.94 200 GLN A C 1
ATOM 1537 O O . GLN A 1 200 ? 22.070 8.346 -21.891 1.00 87.94 200 GLN A O 1
ATOM 1542 N N . ILE A 1 201 ? 21.772 6.119 -21.822 1.00 82.94 201 ILE A N 1
ATOM 1543 C CA . ILE A 1 201 ? 23.121 5.815 -21.330 1.00 82.94 201 ILE A CA 1
ATOM 1544 C C . ILE A 1 201 ? 24.179 6.315 -22.318 1.00 82.94 201 ILE A C 1
ATOM 1546 O O . ILE A 1 201 ? 25.097 7.019 -21.918 1.00 82.94 201 ILE A O 1
ATOM 1550 N N . ARG A 1 202 ? 24.009 6.060 -23.625 1.00 83.62 202 ARG A N 1
ATOM 1551 C CA . ARG A 1 202 ? 24.943 6.562 -24.653 1.00 83.62 202 ARG A CA 1
ATOM 1552 C C . ARG A 1 202 ? 25.071 8.085 -24.666 1.00 83.62 202 ARG A C 1
ATOM 1554 O O . ARG A 1 202 ? 26.155 8.589 -24.943 1.00 83.62 202 ARG A O 1
ATOM 1561 N N . VAL A 1 203 ? 23.979 8.809 -24.411 1.00 83.12 203 VAL A N 1
ATOM 1562 C CA . VAL A 1 203 ? 24.013 10.275 -24.296 1.00 83.12 203 VAL A CA 1
ATOM 1563 C C . VAL A 1 203 ? 24.840 10.677 -23.075 1.00 83.12 203 VAL A C 1
ATOM 1565 O O . VAL A 1 203 ? 25.768 11.470 -23.213 1.00 83.12 203 VAL A O 1
ATOM 1568 N N . HIS A 1 204 ? 24.582 10.063 -21.919 1.00 75.56 204 HIS A N 1
ATOM 1569 C CA . HIS A 1 204 ? 25.322 10.339 -20.688 1.00 75.56 204 HIS A CA 1
ATOM 1570 C C . HIS A 1 204 ? 26.821 10.006 -20.805 1.00 75.56 204 HIS A C 1
ATOM 1572 O O . HIS A 1 204 ? 27.676 10.795 -20.400 1.00 75.56 204 HIS A O 1
ATOM 1578 N N . ASP A 1 205 ? 27.168 8.870 -21.415 1.00 75.25 205 ASP A N 1
ATOM 1579 C CA . ASP A 1 205 ? 28.556 8.457 -21.647 1.00 75.25 205 ASP A CA 1
ATOM 1580 C C . ASP A 1 205 ? 29.298 9.415 -22.585 1.00 75.25 205 ASP A C 1
ATOM 1582 O O . ASP A 1 205 ? 30.478 9.706 -22.371 1.00 75.25 205 ASP A O 1
ATOM 1586 N N . ALA A 1 206 ? 28.622 9.929 -23.617 1.00 77.12 206 ALA A N 1
ATOM 1587 C CA . ALA A 1 206 ? 29.199 10.920 -24.520 1.00 77.12 206 ALA A CA 1
ATOM 1588 C C . ALA A 1 206 ? 29.486 12.253 -23.805 1.00 77.12 206 ALA A C 1
ATOM 1590 O O . ALA A 1 206 ? 30.476 12.913 -24.118 1.00 77.12 206 ALA A O 1
ATOM 1591 N N . GLU A 1 207 ? 28.654 12.632 -22.832 1.00 74.38 207 GLU A N 1
ATOM 1592 C CA . GLU A 1 207 ? 28.806 13.855 -22.036 1.00 74.38 207 GLU A CA 1
ATOM 1593 C C . GLU A 1 207 ? 29.872 13.725 -20.932 1.00 74.38 207 GLU A C 1
ATOM 1595 O O . GLU A 1 207 ? 30.553 14.701 -20.611 1.00 74.38 207 GLU A O 1
ATOM 1600 N N . THR A 1 208 ? 30.055 12.526 -20.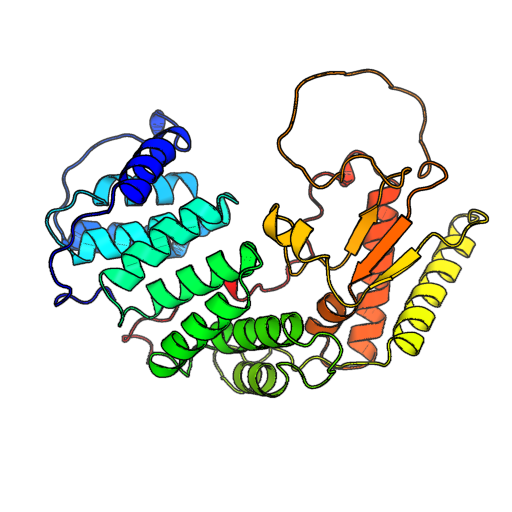369 1.00 67.31 208 THR A N 1
ATOM 1601 C CA . THR A 1 208 ? 30.926 12.283 -19.199 1.00 67.31 208 THR A CA 1
ATOM 1602 C C . THR A 1 208 ? 32.243 11.558 -19.512 1.00 67.31 208 THR A C 1
ATOM 1604 O O . THR A 1 208 ? 33.129 11.494 -18.650 1.00 67.31 208 THR A O 1
ATOM 1607 N N . GLY A 1 209 ? 32.421 11.072 -20.749 1.00 60.81 209 GLY A N 1
ATOM 1608 C CA . GLY A 1 209 ? 33.625 10.378 -21.223 1.00 60.81 209 GLY A CA 1
ATOM 1609 C C . GLY A 1 209 ? 33.681 8.899 -20.817 1.00 60.81 209 GLY A C 1
ATOM 1610 O O . GLY A 1 209 ? 34.696 8.475 -20.267 1.00 60.81 209 GLY A O 1
ATOM 1611 N N . GLY A 1 210 ? 32.587 8.169 -21.068 1.00 56.81 210 GLY A N 1
ATOM 1612 C CA . GLY A 1 210 ? 32.168 6.884 -20.479 1.00 56.81 210 GLY A CA 1
ATOM 1613 C C . GLY A 1 210 ? 33.191 5.756 -20.240 1.00 56.81 210 GLY A C 1
ATOM 1614 O O . GLY A 1 210 ? 34.273 5.681 -20.825 1.00 56.81 210 GLY A O 1
ATOM 1615 N N . SER A 1 211 ? 32.792 4.839 -19.349 1.00 52.03 211 SER A N 1
ATOM 1616 C CA . SER A 1 211 ? 33.490 3.592 -18.991 1.00 52.03 211 SER A CA 1
ATOM 1617 C C . SER A 1 211 ? 33.134 2.444 -19.951 1.00 52.03 211 SER A C 1
ATOM 1619 O O . SER A 1 211 ? 32.096 2.452 -20.597 1.00 52.03 211 SER A O 1
ATOM 1621 N N . SER A 1 212 ? 33.995 1.430 -20.050 1.00 45.94 212 SER A N 1
ATOM 1622 C CA . SER A 1 212 ? 33.976 0.375 -21.084 1.00 45.94 212 SER A CA 1
ATOM 1623 C C . SER A 1 212 ? 33.066 -0.841 -20.809 1.00 45.94 212 SER A C 1
ATOM 1625 O O . SER A 1 212 ? 33.237 -1.875 -21.454 1.00 45.94 212 SER A O 1
ATOM 1627 N N . GLY A 1 213 ? 32.115 -0.759 -19.872 1.00 52.56 213 GLY A N 1
ATOM 1628 C CA . GLY A 1 213 ? 31.235 -1.882 -19.503 1.00 52.56 213 GLY A CA 1
ATOM 1629 C C . GLY A 1 213 ? 29.752 -1.572 -19.698 1.00 52.56 213 GLY A C 1
ATOM 1630 O O . GLY A 1 213 ? 29.364 -0.424 -19.536 1.00 52.56 213 GLY A O 1
ATOM 1631 N N . GLU A 1 214 ? 28.937 -2.588 -20.016 1.00 56.53 214 GLU A N 1
ATOM 1632 C CA . GLU A 1 214 ? 27.465 -2.516 -19.967 1.00 56.53 214 GLU A CA 1
ATOM 1633 C C . GLU A 1 214 ? 27.025 -2.444 -18.498 1.00 56.53 214 GLU A C 1
ATOM 1635 O O . GLU A 1 214 ? 27.055 -3.469 -17.811 1.00 56.53 214 GLU A O 1
ATOM 1640 N N . PRO A 1 215 ? 26.649 -1.270 -17.968 1.00 64.12 215 PRO A N 1
ATOM 1641 C CA . PRO A 1 215 ? 26.480 -1.120 -16.537 1.00 64.12 215 PRO A CA 1
ATOM 1642 C C . PRO A 1 215 ? 25.019 -1.309 -16.116 1.00 64.12 215 PRO A C 1
ATOM 1644 O O . PRO A 1 215 ? 24.733 -1.190 -14.935 1.00 64.12 215 PRO A O 1
ATOM 1647 N N . THR A 1 216 ? 24.086 -1.593 -17.038 1.00 70.25 216 THR A N 1
ATOM 1648 C CA . THR A 1 216 ? 22.643 -1.512 -16.766 1.00 70.25 216 THR A CA 1
ATOM 1649 C C . THR A 1 216 ? 21.850 -2.722 -17.254 1.00 70.25 216 THR A C 1
ATOM 1651 O O . THR A 1 216 ? 21.844 -3.045 -18.442 1.00 70.25 216 THR A O 1
ATOM 1654 N N . ASP A 1 217 ? 21.101 -3.327 -16.336 1.00 83.75 217 ASP A N 1
ATOM 1655 C CA . ASP A 1 217 ? 20.083 -4.336 -16.588 1.00 83.75 217 ASP A CA 1
ATOM 1656 C C . ASP A 1 217 ? 18.674 -3.733 -16.526 1.00 83.75 217 ASP A C 1
ATOM 1658 O O . ASP A 1 217 ? 18.395 -2.765 -15.816 1.00 83.75 217 ASP A O 1
ATOM 1662 N N . VAL A 1 218 ? 17.750 -4.353 -17.257 1.00 88.56 218 VAL A N 1
ATOM 1663 C CA . VAL A 1 218 ? 16.318 -4.057 -17.168 1.00 88.56 218 VAL A CA 1
ATOM 1664 C C . VAL A 1 218 ? 15.612 -5.307 -16.669 1.00 88.56 218 VAL A C 1
ATOM 1666 O O . VAL A 1 218 ? 15.683 -6.360 -17.305 1.00 88.56 218 VAL A O 1
ATOM 1669 N N . ALA A 1 219 ? 14.913 -5.176 -15.548 1.00 92.06 219 ALA A N 1
ATOM 1670 C CA . ALA A 1 219 ? 14.026 -6.191 -15.001 1.00 92.06 219 ALA A CA 1
ATOM 1671 C C . ALA A 1 219 ? 12.570 -5.717 -15.099 1.00 92.06 219 ALA A C 1
ATOM 1673 O O . ALA A 1 219 ? 12.295 -4.524 -15.231 1.00 92.06 219 ALA A O 1
ATOM 1674 N N . LEU A 1 220 ? 11.612 -6.644 -15.038 1.00 92.81 220 LEU A N 1
ATOM 1675 C CA . LEU A 1 220 ? 10.196 -6.263 -15.030 1.00 92.81 220 LEU A CA 1
ATOM 1676 C C . LEU A 1 220 ? 9.810 -5.600 -13.703 1.00 92.81 220 LEU A C 1
ATOM 1678 O O . LEU A 1 220 ? 9.190 -4.539 -13.722 1.00 92.81 220 LEU A O 1
ATOM 1682 N N . LEU A 1 221 ? 10.204 -6.207 -12.582 1.00 92.50 221 LEU A N 1
ATOM 1683 C CA . LEU A 1 221 ? 9.899 -5.797 -11.209 1.00 92.50 221 LEU A CA 1
ATOM 1684 C C . LEU A 1 221 ? 11.068 -6.153 -10.272 1.00 92.50 221 LEU A C 1
ATOM 1686 O O . LEU A 1 221 ? 11.907 -6.975 -10.660 1.00 92.50 221 LEU A O 1
ATOM 1690 N N . PRO A 1 222 ? 11.121 -5.573 -9.057 1.00 89.12 222 PRO A N 1
ATOM 1691 C CA . PRO A 1 222 ? 12.031 -6.013 -8.005 1.00 89.12 222 PRO A CA 1
ATOM 1692 C C . PRO A 1 222 ? 11.856 -7.485 -7.633 1.00 89.12 222 PRO A C 1
ATOM 1694 O O . PRO A 1 222 ? 10.769 -8.054 -7.740 1.00 89.12 222 PRO A O 1
ATOM 1697 N N . ASP A 1 223 ? 12.923 -8.104 -7.130 1.00 89.81 223 ASP A N 1
ATOM 1698 C CA . ASP A 1 223 ? 12.818 -9.445 -6.562 1.00 89.81 223 ASP A CA 1
ATOM 1699 C C . ASP A 1 223 ? 11.879 -9.432 -5.353 1.00 89.81 223 ASP A C 1
ATOM 1701 O O . ASP A 1 223 ? 12.107 -8.700 -4.387 1.00 89.81 223 ASP A O 1
ATOM 1705 N N . LYS A 1 224 ? 10.874 -10.315 -5.351 1.00 90.50 224 LYS A N 1
ATOM 1706 C CA . LYS A 1 224 ? 9.910 -10.435 -4.241 1.00 90.50 224 LYS A CA 1
ATOM 1707 C C . LYS A 1 224 ? 10.602 -10.591 -2.881 1.00 90.50 224 LYS A C 1
ATOM 1709 O O . LYS A 1 224 ? 10.207 -9.945 -1.920 1.00 90.50 224 LYS A O 1
ATOM 1714 N N . SER A 1 225 ? 11.697 -11.354 -2.814 1.00 88.56 225 SER A N 1
ATOM 1715 C CA . SER A 1 225 ? 12.448 -11.533 -1.561 1.00 88.56 225 SER A CA 1
ATOM 1716 C C . SER A 1 225 ? 13.040 -10.230 -1.005 1.00 88.56 225 SER A C 1
ATOM 1718 O O . SER A 1 225 ? 13.249 -10.120 0.200 1.00 88.56 225 SER A O 1
ATOM 1720 N N . ARG A 1 226 ? 13.349 -9.247 -1.863 1.00 86.62 226 ARG A N 1
ATOM 1721 C CA . ARG A 1 226 ? 13.829 -7.922 -1.441 1.00 86.62 226 ARG A CA 1
ATOM 1722 C C . ARG A 1 226 ? 12.685 -7.091 -0.887 1.00 86.62 226 ARG A C 1
ATOM 1724 O O . ARG A 1 226 ? 12.856 -6.452 0.147 1.00 86.62 226 ARG A O 1
ATOM 1731 N N . VAL A 1 227 ? 11.519 -7.172 -1.522 1.00 86.94 227 VAL A N 1
ATOM 1732 C CA . VAL A 1 227 ? 10.294 -6.535 -1.029 1.00 86.94 227 VAL A CA 1
ATOM 1733 C C . VAL A 1 227 ? 9.907 -7.080 0.347 1.00 86.94 227 VAL A C 1
ATOM 1735 O O . VAL A 1 227 ? 9.661 -6.313 1.269 1.00 86.94 227 VAL A O 1
ATOM 1738 N N . GLU A 1 228 ? 9.979 -8.397 0.541 1.00 86.69 228 GLU A N 1
ATOM 1739 C CA . GLU A 1 228 ? 9.752 -9.041 1.847 1.00 86.69 228 GLU A CA 1
ATOM 1740 C C . GLU A 1 228 ? 10.743 -8.568 2.930 1.00 86.69 228 GLU A C 1
ATOM 1742 O O . GLU A 1 228 ? 10.432 -8.612 4.120 1.00 86.69 228 GLU A O 1
ATOM 1747 N N . ARG A 1 229 ? 11.928 -8.077 2.535 1.00 83.38 229 ARG A N 1
ATOM 1748 C CA . ARG A 1 229 ? 12.923 -7.458 3.431 1.00 83.38 229 ARG A CA 1
ATOM 1749 C C . ARG A 1 229 ? 12.733 -5.947 3.621 1.00 83.38 229 ARG A C 1
ATOM 1751 O O . ARG A 1 229 ? 13.533 -5.334 4.324 1.00 83.38 229 ARG A O 1
ATOM 1758 N N . GLY A 1 230 ? 11.690 -5.359 3.037 1.00 78.75 230 GLY A N 1
ATOM 1759 C CA . GLY A 1 230 ? 11.308 -3.958 3.218 1.00 78.75 230 GLY A CA 1
ATOM 1760 C C . GLY A 1 230 ? 11.690 -3.018 2.074 1.00 78.75 230 GLY A C 1
ATOM 1761 O O . GLY A 1 230 ? 11.487 -1.812 2.213 1.00 78.75 230 GLY A O 1
ATOM 1762 N N . VAL A 1 231 ? 12.219 -3.528 0.954 1.00 83.19 231 VAL A N 1
ATOM 1763 C CA . VAL A 1 231 ? 12.388 -2.711 -0.260 1.00 83.19 231 VAL A CA 1
ATOM 1764 C C . VAL A 1 231 ? 11.012 -2.315 -0.793 1.00 83.19 231 VAL A C 1
ATOM 1766 O O . VAL A 1 231 ? 10.093 -3.130 -0.826 1.00 83.19 231 VAL A O 1
ATOM 1769 N N . ASP A 1 232 ? 10.870 -1.061 -1.215 1.00 85.50 232 ASP A N 1
ATOM 1770 C CA . ASP A 1 232 ? 9.612 -0.564 -1.764 1.00 85.50 232 ASP A CA 1
ATOM 1771 C C . ASP A 1 232 ? 9.241 -1.327 -3.056 1.00 85.50 232 ASP A C 1
ATOM 1773 O O . ASP A 1 232 ? 10.047 -1.310 -4.000 1.00 85.50 232 ASP A O 1
ATOM 1777 N N . PRO A 1 233 ? 8.057 -1.975 -3.131 1.00 88.81 233 PRO A N 1
ATOM 1778 C CA . PRO A 1 233 ? 7.601 -2.653 -4.341 1.00 88.81 233 PRO A CA 1
ATOM 1779 C C . PRO A 1 233 ? 7.567 -1.737 -5.575 1.00 88.81 233 PRO A C 1
ATOM 1781 O O . PRO A 1 233 ? 7.793 -2.202 -6.692 1.00 88.81 233 PRO A O 1
ATOM 1784 N N . ASP A 1 234 ? 7.333 -0.439 -5.384 1.00 88.25 234 ASP A N 1
ATOM 1785 C CA . ASP A 1 234 ? 7.186 0.537 -6.467 1.00 88.25 234 ASP A CA 1
ATOM 1786 C C . ASP A 1 234 ? 8.520 1.201 -6.862 1.00 88.25 234 ASP A C 1
ATOM 1788 O O . ASP A 1 234 ? 8.556 2.055 -7.745 1.00 88.25 234 ASP A O 1
ATOM 1792 N N . SER A 1 235 ? 9.652 0.781 -6.279 1.00 85.94 235 SER A N 1
ATOM 1793 C CA . SER A 1 235 ? 10.986 1.302 -6.624 1.00 85.94 235 SER A CA 1
ATOM 1794 C C . SER A 1 235 ? 11.235 1.277 -8.137 1.00 85.94 235 SER A C 1
ATOM 1796 O O . SER A 1 235 ? 11.093 0.231 -8.766 1.00 85.94 235 SER A O 1
ATOM 1798 N N . ARG A 1 236 ? 11.652 2.396 -8.744 1.00 87.62 236 ARG A N 1
ATOM 1799 C CA . ARG A 1 236 ? 11.936 2.470 -10.195 1.00 87.62 236 ARG A CA 1
ATOM 1800 C C . ARG A 1 236 ? 13.268 1.843 -10.596 1.00 87.62 236 ARG A C 1
ATOM 1802 O O . ARG A 1 236 ? 13.410 1.369 -11.722 1.00 87.62 236 ARG A O 1
ATOM 1809 N N . TRP A 1 237 ? 14.246 1.845 -9.699 1.00 85.25 237 TRP A N 1
ATOM 1810 C CA . TRP A 1 237 ? 15.584 1.327 -9.960 1.00 85.25 237 TRP A CA 1
ATOM 1811 C C . TRP A 1 237 ? 16.321 1.027 -8.651 1.00 85.25 237 TRP A C 1
ATOM 1813 O O . TRP A 1 237 ? 15.874 1.432 -7.580 1.00 85.25 237 TRP A O 1
ATOM 1823 N N . HIS A 1 238 ? 17.442 0.308 -8.731 1.00 81.56 238 HIS A N 1
ATOM 1824 C CA . HIS A 1 238 ? 18.392 0.176 -7.622 1.00 81.56 238 HIS A CA 1
ATOM 1825 C C . HIS A 1 238 ? 19.835 0.030 -8.127 1.00 81.56 238 HIS A C 1
ATOM 1827 O O . HIS A 1 238 ? 20.074 -0.223 -9.313 1.00 81.56 238 HIS A O 1
ATOM 1833 N N . LEU A 1 239 ? 20.786 0.177 -7.199 1.00 74.38 239 LEU A N 1
ATOM 1834 C CA . LEU A 1 239 ? 22.215 -0.018 -7.425 1.00 74.38 239 LEU A CA 1
ATOM 1835 C C . LEU A 1 239 ? 22.674 -1.350 -6.815 1.00 74.38 239 LEU A C 1
ATOM 1837 O O . LEU A 1 239 ? 22.705 -1.488 -5.593 1.00 74.38 239 LEU A O 1
ATOM 1841 N N . GLU A 1 240 ? 23.059 -2.312 -7.648 1.00 65.56 240 GLU A N 1
ATOM 1842 C CA . GLU A 1 240 ? 23.695 -3.555 -7.211 1.00 65.56 240 GLU A CA 1
ATOM 1843 C C . GLU A 1 240 ? 25.194 -3.285 -6.990 1.00 65.56 240 GLU A C 1
ATOM 1845 O O . GLU A 1 240 ? 25.911 -2.870 -7.906 1.00 65.56 240 GLU A O 1
ATOM 1850 N N . GLY A 1 241 ? 25.663 -3.469 -5.751 1.00 55.59 241 GLY A N 1
ATOM 1851 C CA . GLY A 1 241 ? 27.065 -3.258 -5.385 1.00 55.59 241 GLY A CA 1
ATOM 1852 C C . GLY A 1 241 ? 28.024 -4.248 -6.066 1.00 55.59 241 GLY A C 1
ATOM 1853 O O . GLY A 1 241 ? 27.596 -5.232 -6.675 1.00 55.59 241 GLY A O 1
ATOM 1854 N N . PRO A 1 242 ? 29.349 -4.060 -5.929 1.00 47.03 242 PRO A N 1
ATOM 1855 C CA . PRO A 1 242 ? 30.337 -4.773 -6.723 1.00 47.03 242 PRO A CA 1
ATOM 1856 C C . PRO A 1 242 ? 30.616 -6.158 -6.125 1.00 47.03 242 PRO A C 1
ATOM 1858 O O . PRO A 1 242 ? 31.715 -6.407 -5.641 1.00 47.03 242 PRO A O 1
ATOM 1861 N N . SER A 1 243 ? 29.628 -7.060 -6.074 1.00 38.78 243 SER A N 1
ATOM 1862 C CA . SER A 1 243 ? 29.790 -8.507 -5.836 1.00 38.78 243 SER A CA 1
ATOM 1863 C C . SER A 1 243 ? 28.455 -9.253 -5.886 1.00 38.78 243 SER A C 1
ATOM 1865 O O . SER A 1 243 ? 27.506 -8.888 -5.202 1.00 38.78 243 SER A O 1
ATOM 1867 N N . ARG A 1 244 ? 28.453 -10.425 -6.539 1.00 37.88 244 ARG A N 1
ATOM 1868 C CA . ARG A 1 244 ? 27.367 -11.434 -6.577 1.00 37.88 244 ARG A CA 1
ATOM 1869 C C . ARG A 1 244 ? 27.030 -12.096 -5.216 1.00 37.88 244 ARG A C 1
ATOM 1871 O O . ARG A 1 244 ? 26.547 -13.224 -5.176 1.00 37.88 244 ARG A O 1
ATOM 1878 N N . GLY A 1 245 ? 27.321 -11.436 -4.095 1.00 35.50 245 GLY A N 1
ATOM 1879 C CA . GLY A 1 245 ? 27.156 -12.001 -2.753 1.00 35.50 245 GLY A CA 1
ATOM 1880 C C . GLY A 1 245 ? 27.360 -11.036 -1.581 1.00 35.50 245 GLY A C 1
ATOM 1881 O O . GLY A 1 245 ? 27.667 -11.507 -0.490 1.00 35.50 245 GLY A O 1
ATOM 1882 N N . GLY A 1 246 ? 27.226 -9.716 -1.761 1.00 33.16 246 GLY A N 1
ATOM 1883 C CA . GLY A 1 246 ? 27.499 -8.754 -0.687 1.00 33.16 246 GLY A CA 1
ATOM 1884 C C . GLY A 1 246 ? 26.553 -7.557 -0.669 1.00 33.16 246 GLY A C 1
ATOM 1885 O O . GLY A 1 246 ? 26.699 -6.674 -1.498 1.00 33.16 246 GLY A O 1
ATOM 1886 N N . GLY A 1 247 ? 25.644 -7.557 0.315 1.00 38.31 247 GLY A N 1
ATOM 1887 C CA . GLY A 1 247 ? 24.950 -6.407 0.917 1.00 38.31 247 GLY A CA 1
ATOM 1888 C C . GLY A 1 247 ? 24.378 -5.332 -0.011 1.00 38.31 247 GLY A C 1
ATOM 1889 O O . GLY A 1 247 ? 25.103 -4.430 -0.424 1.00 38.31 247 GLY A O 1
ATOM 1890 N N . ASP A 1 248 ? 23.056 -5.368 -0.214 1.00 40.41 248 ASP A N 1
ATOM 1891 C CA . ASP A 1 248 ? 22.277 -4.236 -0.734 1.00 40.41 248 ASP A CA 1
ATOM 1892 C C . ASP A 1 248 ? 22.608 -2.959 0.058 1.00 40.41 248 ASP A C 1
ATOM 1894 O O . ASP A 1 248 ? 22.578 -2.956 1.292 1.00 40.41 248 ASP A O 1
ATOM 1898 N N . ARG A 1 249 ? 22.853 -1.844 -0.642 1.00 46.94 249 ARG A N 1
ATOM 1899 C CA . ARG A 1 249 ? 22.940 -0.511 -0.014 1.00 46.94 249 ARG A CA 1
ATOM 1900 C C . ARG A 1 249 ? 21.587 -0.010 0.522 1.00 46.94 249 ARG A C 1
ATOM 1902 O O . ARG A 1 249 ? 21.547 1.045 1.145 1.00 46.94 249 ARG A O 1
ATOM 1909 N N . ASP A 1 250 ? 20.514 -0.780 0.340 1.00 41.38 250 ASP A N 1
ATOM 1910 C CA . ASP A 1 250 ? 19.144 -0.418 0.718 1.00 41.38 250 ASP A CA 1
ATOM 1911 C C . ASP A 1 250 ? 18.807 -0.675 2.201 1.00 41.38 250 ASP A C 1
ATOM 1913 O O . ASP A 1 250 ? 17.744 -0.271 2.673 1.00 41.38 250 ASP A O 1
ATOM 1917 N N . THR A 1 251 ? 19.679 -1.323 2.988 1.00 36.12 251 THR A N 1
ATOM 1918 C CA . THR A 1 251 ? 19.410 -1.532 4.424 1.00 36.12 251 THR A CA 1
ATOM 1919 C C . THR A 1 251 ? 19.756 -0.291 5.247 1.00 36.12 251 THR A C 1
ATOM 1921 O O . THR A 1 251 ? 20.898 -0.095 5.658 1.00 36.12 251 THR A O 1
ATOM 1924 N N . GLN A 1 252 ? 18.741 0.524 5.540 1.00 43.22 252 GLN A N 1
ATOM 1925 C CA . GLN A 1 252 ? 18.860 1.780 6.288 1.00 43.22 252 GLN A CA 1
ATOM 1926 C C . GLN A 1 252 ? 19.150 1.627 7.800 1.00 43.22 252 GLN A C 1
ATOM 1928 O O . GLN A 1 252 ? 19.411 2.627 8.459 1.00 43.22 252 GLN A O 1
ATOM 1933 N N . PHE A 1 253 ? 19.181 0.426 8.390 1.00 32.97 253 PHE A N 1
ATOM 1934 C CA . PHE A 1 253 ? 19.539 0.256 9.810 1.00 32.97 253 PHE A CA 1
ATOM 1935 C C . PHE A 1 253 ? 20.299 -1.051 10.067 1.00 32.97 253 PHE A C 1
ATOM 1937 O O . PHE A 1 253 ? 19.717 -2.074 10.418 1.00 32.97 253 PHE A O 1
ATOM 1944 N N . GLY A 1 254 ? 21.626 -1.009 9.933 1.00 25.64 254 GLY A N 1
ATOM 1945 C CA . GLY A 1 254 ? 22.510 -2.105 10.318 1.00 25.64 254 GLY A CA 1
ATOM 1946 C C . GLY A 1 254 ? 23.940 -1.635 10.584 1.00 25.64 254 GLY A C 1
ATOM 1947 O O . GLY A 1 254 ? 24.689 -1.404 9.648 1.00 25.64 254 GLY A O 1
ATOM 1948 N N . GLY A 1 255 ? 24.317 -1.550 11.864 1.00 25.53 255 GLY A N 1
ATOM 1949 C CA . GLY A 1 255 ? 25.705 -1.698 12.326 1.00 25.53 255 GLY A CA 1
ATOM 1950 C C . GLY A 1 255 ? 26.639 -0.482 12.226 1.00 25.53 255 GLY A C 1
ATOM 1951 O O . GLY A 1 255 ? 27.183 -0.162 11.181 1.00 25.53 255 GLY A O 1
ATOM 1952 N N . LEU A 1 256 ? 26.888 0.124 13.387 1.00 34.53 256 LEU A N 1
ATOM 1953 C CA . LEU A 1 256 ? 28.018 0.987 13.754 1.00 34.53 256 LEU A CA 1
ATOM 1954 C C . LEU A 1 256 ? 29.339 0.769 12.971 1.00 34.53 256 LEU A C 1
ATOM 1956 O O . LEU A 1 256 ? 29.879 -0.335 12.973 1.00 34.53 256 LEU A O 1
ATOM 1960 N N . GLY A 1 257 ? 29.959 1.876 12.536 1.00 28.58 257 GLY A N 1
ATOM 1961 C CA . GLY A 1 257 ? 31.411 2.077 12.672 1.00 28.58 257 GLY A CA 1
ATOM 1962 C C . GLY A 1 257 ? 32.218 2.343 11.396 1.00 28.58 257 GLY A C 1
ATOM 1963 O O . GLY A 1 257 ? 32.449 1.434 10.607 1.00 28.58 257 GLY A O 1
ATOM 1964 N N . GLY A 1 258 ? 32.782 3.555 11.290 1.00 27.97 258 GLY A N 1
ATOM 1965 C CA . GLY A 1 258 ? 34.032 3.792 10.556 1.00 27.97 258 GLY A CA 1
ATOM 1966 C C . GLY A 1 258 ? 34.070 5.021 9.647 1.00 27.97 258 GLY A C 1
ATOM 1967 O O . GLY A 1 258 ? 33.981 4.889 8.432 1.00 27.97 258 GLY A O 1
ATOM 1968 N N . ASP A 1 259 ? 34.309 6.203 10.223 1.00 38.25 259 ASP A N 1
ATOM 1969 C CA . ASP A 1 259 ? 34.928 7.326 9.507 1.00 38.25 259 ASP A CA 1
ATOM 1970 C C . ASP A 1 259 ? 36.331 6.907 9.049 1.00 38.25 259 ASP A C 1
ATOM 1972 O O . ASP A 1 259 ? 37.188 6.749 9.906 1.00 38.25 259 ASP A O 1
ATOM 1976 N N . PHE A 1 260 ? 36.587 6.738 7.746 1.00 29.88 260 PHE A N 1
ATOM 1977 C CA . PHE A 1 260 ? 37.913 6.924 7.125 1.00 29.88 260 PHE A CA 1
ATOM 1978 C C . PHE A 1 260 ? 37.814 6.840 5.590 1.00 29.88 260 PHE A C 1
ATOM 1980 O O . PHE A 1 260 ? 37.807 5.749 5.034 1.00 29.88 260 PHE A O 1
ATOM 1987 N N . ALA A 1 261 ? 37.762 7.997 4.916 1.00 30.72 261 ALA A N 1
ATOM 1988 C CA . ALA A 1 261 ? 38.418 8.281 3.622 1.00 30.72 261 ALA A CA 1
ATOM 1989 C C . ALA A 1 261 ? 37.968 9.653 3.079 1.00 30.72 261 ALA A C 1
ATOM 1991 O O . ALA A 1 261 ? 37.177 9.766 2.145 1.00 30.72 261 ALA A O 1
ATOM 1992 N N . ALA A 1 262 ? 38.502 10.728 3.661 1.00 34.00 262 ALA A N 1
ATOM 1993 C CA . ALA A 1 262 ? 38.549 12.014 2.977 1.00 34.00 262 ALA A CA 1
ATOM 1994 C C . ALA A 1 262 ? 39.640 11.947 1.894 1.00 34.00 262 ALA A C 1
ATOM 1996 O O . ALA A 1 262 ? 40.801 11.708 2.217 1.00 34.00 262 ALA A O 1
ATOM 1997 N N . GLY A 1 263 ? 39.275 12.178 0.628 1.00 30.89 263 GLY A N 1
ATOM 1998 C CA . GLY A 1 263 ? 40.248 12.461 -0.434 1.00 30.89 263 GLY A CA 1
ATOM 1999 C C . GLY A 1 263 ? 40.311 11.479 -1.606 1.00 30.89 263 GLY A C 1
ATOM 2000 O O . GLY A 1 263 ? 41.397 11.058 -1.975 1.00 30.89 263 GLY A O 1
ATOM 2001 N N . ALA A 1 264 ? 39.183 11.172 -2.245 1.00 29.36 264 ALA A N 1
ATOM 2002 C CA . ALA A 1 264 ? 39.125 10.850 -3.674 1.00 29.36 264 ALA A CA 1
ATOM 2003 C C . ALA A 1 264 ? 37.677 11.037 -4.142 1.00 29.36 264 ALA A C 1
ATOM 2005 O O . ALA A 1 264 ? 36.766 10.487 -3.533 1.00 29.36 264 ALA A O 1
ATOM 2006 N N . ARG A 1 265 ? 37.439 11.809 -5.210 1.00 34.66 265 ARG A N 1
ATOM 2007 C CA . ARG A 1 265 ? 36.159 11.747 -5.932 1.00 34.66 265 ARG A CA 1
ATOM 2008 C C . ARG A 1 265 ? 36.112 10.380 -6.612 1.00 34.66 265 ARG A C 1
ATOM 2010 O O . ARG A 1 265 ? 36.605 10.246 -7.732 1.00 34.66 265 ARG A O 1
ATOM 2017 N N . SER A 1 266 ? 35.633 9.351 -5.917 1.00 35.94 266 SER A N 1
ATOM 2018 C CA . SER A 1 266 ? 35.441 8.044 -6.532 1.00 35.94 266 SER A CA 1
ATOM 2019 C C . SER A 1 266 ? 34.252 8.154 -7.478 1.00 35.94 266 SER A C 1
ATOM 2021 O O . SER A 1 266 ? 33.102 8.095 -7.056 1.00 35.94 266 SER A O 1
ATOM 2023 N N . ARG A 1 267 ? 34.560 8.331 -8.769 1.00 42.44 267 ARG A N 1
ATOM 2024 C CA . ARG A 1 267 ? 33.739 7.794 -9.860 1.00 42.44 267 ARG A CA 1
ATOM 2025 C C . ARG A 1 267 ? 33.313 6.384 -9.454 1.00 42.44 267 ARG A C 1
ATOM 2027 O O . ARG A 1 267 ? 34.175 5.653 -8.965 1.00 42.44 267 ARG A O 1
ATOM 2034 N N . VAL A 1 268 ? 32.029 6.067 -9.624 1.00 41.44 268 VAL A N 1
ATOM 2035 C CA . VAL A 1 268 ? 31.420 4.732 -9.482 1.00 41.44 268 VAL A CA 1
ATOM 2036 C C . VAL A 1 268 ? 32.483 3.639 -9.591 1.00 41.44 268 VAL A C 1
ATOM 2038 O O . VAL A 1 268 ? 33.182 3.555 -10.607 1.00 41.44 268 VAL A O 1
ATOM 2041 N N . SER A 1 269 ? 32.679 2.870 -8.518 1.00 41.47 269 SER A N 1
ATOM 2042 C CA . SER A 1 269 ? 33.673 1.799 -8.521 1.00 41.47 269 SER A CA 1
ATOM 2043 C C . SER A 1 269 ? 33.376 0.843 -9.673 1.00 41.47 269 SER A C 1
ATOM 2045 O O . SER A 1 269 ? 32.228 0.507 -9.952 1.00 41.47 269 SER A O 1
ATOM 2047 N N . PHE A 1 270 ? 34.432 0.416 -10.360 1.00 37.41 270 PHE A N 1
ATOM 2048 C CA . PHE A 1 270 ? 34.368 -0.574 -11.430 1.00 37.41 270 PHE A CA 1
ATOM 2049 C C . PHE A 1 270 ? 33.608 -1.822 -10.928 1.00 37.41 270 PHE A C 1
ATOM 2051 O O . PHE A 1 270 ? 34.129 -2.535 -10.072 1.00 37.41 270 PHE A O 1
ATOM 2058 N N . GLY A 1 271 ? 32.391 -2.075 -11.431 1.00 47.16 271 GLY A N 1
ATOM 2059 C CA . GLY A 1 271 ? 31.623 -3.292 -11.128 1.00 47.16 271 GLY A CA 1
ATOM 2060 C C . GLY A 1 271 ? 30.211 -3.122 -10.556 1.00 47.16 271 GLY A C 1
ATOM 2061 O O . GLY A 1 271 ? 29.556 -4.147 -10.379 1.00 47.16 271 GLY A O 1
ATOM 2062 N N . ASP A 1 272 ? 29.732 -1.902 -10.294 1.00 56.94 272 ASP A N 1
ATOM 2063 C CA . ASP A 1 272 ? 28.332 -1.690 -9.885 1.00 56.94 272 ASP A CA 1
ATOM 2064 C C . ASP A 1 272 ? 27.387 -1.941 -11.082 1.00 56.94 272 ASP A C 1
ATOM 2066 O O . ASP A 1 272 ? 27.605 -1.401 -12.173 1.00 56.94 272 ASP A O 1
ATOM 2070 N N . ARG A 1 273 ? 26.357 -2.782 -10.897 1.00 68.25 273 ARG A N 1
ATOM 2071 C CA . ARG A 1 273 ? 25.296 -3.022 -11.895 1.00 68.25 273 ARG A CA 1
ATOM 2072 C C . ARG A 1 273 ? 24.066 -2.206 -11.516 1.00 68.25 273 ARG A C 1
ATOM 2074 O O . ARG A 1 273 ? 23.567 -2.261 -10.399 1.00 68.25 273 ARG A O 1
ATOM 2081 N N . PHE A 1 274 ? 23.561 -1.437 -12.460 1.00 77.31 274 PHE A N 1
ATOM 2082 C CA . PHE A 1 274 ? 22.336 -0.665 -12.339 1.00 77.31 274 PHE A CA 1
ATOM 2083 C C . PHE A 1 274 ? 21.161 -1.514 -12.804 1.00 77.31 274 PHE A C 1
ATOM 2085 O O . PHE A 1 274 ? 21.244 -2.113 -13.871 1.00 77.31 274 PHE A O 1
ATOM 2092 N N . VAL A 1 275 ? 20.047 -1.531 -12.080 1.00 85.69 275 VAL A N 1
ATOM 2093 C CA . VAL A 1 275 ? 18.846 -2.236 -12.549 1.00 85.69 275 VAL A CA 1
ATOM 2094 C C . VAL A 1 275 ? 17.665 -1.284 -12.556 1.00 85.69 275 VAL A C 1
ATOM 2096 O O . VAL A 1 275 ? 17.332 -0.711 -11.519 1.00 85.69 275 VAL A O 1
ATOM 2099 N N . LEU A 1 276 ? 17.013 -1.139 -13.712 1.00 89.94 276 LEU A N 1
ATOM 2100 C CA . LEU A 1 276 ? 15.744 -0.421 -13.843 1.00 89.94 276 LEU A CA 1
ATOM 2101 C C . LEU A 1 276 ? 14.572 -1.404 -13.885 1.00 89.94 276 LEU A C 1
ATOM 2103 O O . LEU A 1 276 ? 14.652 -2.460 -14.518 1.00 89.94 276 LEU A O 1
ATOM 2107 N N . TYR A 1 277 ? 13.464 -1.016 -13.259 1.00 92.06 277 TYR A N 1
ATOM 2108 C CA . TYR A 1 277 ? 12.238 -1.800 -13.184 1.00 92.06 277 TYR A CA 1
ATOM 2109 C C . TYR A 1 277 ? 11.198 -1.261 -14.159 1.00 92.06 277 TYR A C 1
ATOM 2111 O O . TYR A 1 277 ? 10.537 -0.248 -13.918 1.00 92.06 277 TYR A O 1
ATOM 2119 N N . GLN A 1 278 ? 11.057 -1.959 -15.285 1.00 94.44 278 GLN A N 1
ATOM 2120 C CA . GLN A 1 278 ? 10.218 -1.542 -16.401 1.00 94.44 278 GLN A CA 1
ATOM 2121 C C . GLN A 1 278 ? 8.770 -1.281 -15.968 1.00 94.44 278 GLN A C 1
ATOM 2123 O O . GLN A 1 278 ? 8.220 -0.238 -16.314 1.00 94.44 278 GLN A O 1
ATOM 2128 N N . ARG A 1 279 ? 8.141 -2.196 -15.214 1.00 94.19 279 ARG A N 1
ATOM 2129 C CA . ARG A 1 279 ? 6.716 -2.066 -14.864 1.00 94.19 279 ARG A CA 1
ATOM 2130 C C . ARG A 1 279 ? 6.441 -0.875 -13.957 1.00 94.19 279 ARG A C 1
ATOM 2132 O O . ARG A 1 279 ? 5.431 -0.205 -14.165 1.00 94.19 279 ARG A O 1
ATOM 2139 N N . ASN A 1 280 ? 7.347 -0.590 -13.027 1.00 92.00 280 ASN A N 1
ATOM 2140 C CA . ASN A 1 280 ? 7.215 0.528 -12.095 1.00 92.00 280 ASN A CA 1
A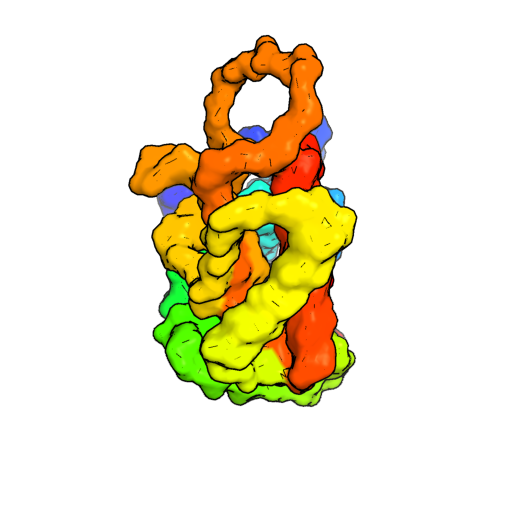TOM 2141 C C . ASN A 1 280 ? 7.325 1.866 -12.832 1.00 92.00 280 ASN A C 1
ATOM 2143 O O . ASN A 1 280 ? 6.470 2.726 -12.666 1.00 92.00 280 ASN A O 1
ATOM 2147 N N . ILE A 1 281 ? 8.276 1.993 -13.762 1.00 90.75 281 ILE A N 1
ATOM 2148 C CA . ILE A 1 281 ? 8.402 3.185 -14.618 1.00 90.75 281 ILE A CA 1
ATOM 2149 C C . ILE A 1 281 ? 7.177 3.346 -15.538 1.00 90.75 281 ILE A C 1
ATOM 2151 O O . ILE A 1 281 ? 6.626 4.438 -15.679 1.00 90.75 281 ILE A O 1
ATOM 2155 N N . GLU A 1 282 ? 6.709 2.257 -16.152 1.00 92.44 282 GLU A N 1
ATOM 2156 C CA . GLU A 1 282 ? 5.524 2.278 -17.016 1.00 92.44 282 GLU A CA 1
ATOM 2157 C C . GLU A 1 282 ? 4.241 2.662 -16.257 1.00 92.44 282 GLU A C 1
ATOM 2159 O O . GLU A 1 282 ? 3.373 3.307 -16.844 1.00 92.44 282 GLU A O 1
ATOM 2164 N N . ASN A 1 283 ? 4.113 2.312 -14.967 1.00 89.50 283 ASN A N 1
ATOM 2165 C CA . ASN A 1 283 ? 2.938 2.643 -14.143 1.00 89.50 283 ASN A CA 1
ATOM 2166 C C . ASN A 1 283 ? 2.677 4.154 -14.039 1.00 89.50 283 ASN A C 1
ATOM 2168 O O . ASN A 1 283 ? 1.546 4.558 -13.786 1.00 89.50 283 ASN A O 1
ATOM 2172 N N . LEU A 1 284 ? 3.698 4.976 -14.275 1.00 85.75 284 LEU A N 1
ATOM 2173 C CA . LEU A 1 284 ? 3.634 6.434 -14.172 1.00 85.75 284 LEU A CA 1
ATOM 2174 C C . LEU A 1 284 ? 3.230 7.120 -15.480 1.00 85.75 284 LEU A C 1
ATOM 2176 O O . LEU A 1 284 ? 3.032 8.334 -15.516 1.00 85.75 284 LEU A O 1
ATOM 2180 N N . CYS A 1 285 ? 3.136 6.366 -16.577 1.00 90.06 285 CYS A N 1
ATOM 2181 C CA . CYS A 1 285 ? 3.129 6.931 -17.919 1.00 90.06 285 CYS A CA 1
ATOM 2182 C C . CYS A 1 285 ? 1.875 6.525 -18.692 1.00 90.06 285 CYS A C 1
ATOM 2184 O O . CYS A 1 285 ? 1.651 5.346 -18.938 1.00 90.06 285 CYS A O 1
ATOM 2186 N N . GLN A 1 286 ? 1.086 7.500 -19.148 1.00 89.94 286 GLN A N 1
ATOM 2187 C CA . GLN A 1 286 ? -0.134 7.249 -19.936 1.00 89.94 286 GLN A CA 1
ATOM 2188 C C . GLN A 1 286 ? 0.118 7.015 -21.435 1.00 89.94 286 GLN A C 1
ATOM 2190 O O . GLN A 1 286 ? -0.740 6.496 -22.148 1.00 89.94 286 GLN A O 1
ATOM 2195 N N . ASP A 1 287 ? 1.277 7.440 -21.940 1.00 93.12 287 ASP A N 1
ATOM 2196 C CA . ASP A 1 287 ? 1.614 7.381 -23.357 1.00 93.12 287 ASP A CA 1
ATOM 2197 C C . ASP A 1 287 ? 3.122 7.196 -23.587 1.00 93.12 287 ASP A C 1
ATOM 2199 O O . ASP A 1 287 ? 3.951 7.266 -22.675 1.00 93.12 287 ASP A O 1
ATOM 2203 N N . ARG A 1 288 ? 3.483 6.951 -24.851 1.00 94.19 288 ARG A N 1
ATOM 2204 C CA . ARG A 1 288 ? 4.865 6.688 -25.268 1.00 94.19 288 ARG A CA 1
ATOM 2205 C C . ARG A 1 288 ? 5.806 7.876 -25.045 1.00 94.19 288 ARG A C 1
ATOM 2207 O O . ARG A 1 288 ? 7.002 7.660 -24.857 1.00 94.19 288 ARG A O 1
ATOM 2214 N N . ALA A 1 289 ? 5.313 9.112 -25.129 1.00 93.75 289 ALA A N 1
ATOM 2215 C CA . ALA A 1 289 ? 6.144 10.298 -24.946 1.00 93.75 289 ALA A CA 1
ATOM 2216 C C . ALA A 1 289 ? 6.473 10.494 -23.462 1.00 93.75 289 ALA A C 1
ATOM 2218 O O . ALA A 1 289 ? 7.646 10.666 -23.128 1.00 93.75 289 ALA A O 1
ATOM 2219 N N . ALA A 1 290 ? 5.468 10.359 -22.590 1.00 91.38 290 ALA A N 1
ATOM 2220 C CA . ALA A 1 290 ? 5.636 10.355 -21.141 1.00 91.38 290 ALA A CA 1
ATOM 2221 C C . ALA A 1 290 ? 6.619 9.263 -20.696 1.00 91.38 290 ALA A C 1
ATOM 2223 O O . ALA A 1 290 ? 7.552 9.551 -19.955 1.00 91.38 290 ALA A O 1
ATOM 2224 N N . LEU A 1 291 ? 6.492 8.045 -21.240 1.00 93.31 291 LEU A N 1
ATOM 2225 C CA . LEU A 1 291 ? 7.386 6.936 -20.898 1.00 93.31 291 LEU A CA 1
ATOM 2226 C C . LEU A 1 291 ? 8.846 7.198 -21.278 1.00 93.31 291 LEU A C 1
ATOM 2228 O O . LEU A 1 291 ? 9.753 6.924 -20.499 1.00 93.31 291 LEU A O 1
ATOM 2232 N N . ARG A 1 292 ? 9.098 7.757 -22.464 1.00 92.88 292 ARG A N 1
ATOM 2233 C CA . ARG A 1 292 ? 10.467 8.108 -22.880 1.00 92.88 292 ARG A CA 1
ATOM 2234 C C . ARG A 1 292 ? 11.091 9.164 -21.978 1.00 92.88 292 ARG A C 1
ATOM 2236 O O . ARG A 1 292 ? 12.278 9.077 -21.675 1.00 92.88 292 ARG A O 1
ATOM 2243 N N . GLU A 1 293 ? 10.298 10.148 -21.579 1.00 91.75 293 GLU A N 1
ATOM 2244 C CA . GLU A 1 293 ? 10.739 11.196 -20.669 1.00 91.75 293 GLU A CA 1
ATOM 2245 C C . GLU A 1 293 ? 11.011 10.646 -19.263 1.00 91.75 293 GLU A C 1
ATOM 2247 O O . GLU A 1 293 ? 12.013 11.001 -18.647 1.00 91.75 293 GLU A O 1
ATOM 2252 N N . GLU A 1 294 ? 10.181 9.724 -18.778 1.00 90.69 294 GLU A N 1
ATOM 2253 C CA . GLU A 1 294 ? 10.368 9.108 -17.465 1.00 90.69 294 GLU A CA 1
ATOM 2254 C C . GLU A 1 294 ? 11.574 8.161 -17.424 1.00 90.69 294 GLU A C 1
ATOM 2256 O O . GLU A 1 294 ? 12.328 8.164 -16.451 1.00 90.69 294 GLU A O 1
ATOM 2261 N N . ILE A 1 295 ? 11.842 7.429 -18.513 1.00 91.69 295 ILE A N 1
ATOM 2262 C CA . ILE A 1 295 ? 13.090 6.665 -18.679 1.00 91.69 295 ILE A CA 1
ATOM 2263 C C . ILE A 1 295 ? 14.299 7.603 -18.597 1.00 91.69 295 ILE A C 1
ATOM 2265 O O . ILE A 1 295 ? 15.258 7.309 -17.887 1.00 91.69 295 ILE A O 1
ATOM 2269 N N . ARG A 1 296 ? 14.258 8.748 -19.292 1.00 89.81 296 ARG A N 1
ATOM 2270 C CA . ARG A 1 296 ? 15.342 9.741 -19.262 1.00 89.81 296 ARG A CA 1
ATOM 2271 C C . ARG A 1 296 ? 15.591 10.263 -17.846 1.00 89.81 296 ARG A C 1
ATOM 2273 O O . ARG A 1 296 ? 16.746 10.329 -17.433 1.00 89.81 296 ARG A O 1
ATOM 2280 N N . LYS A 1 297 ? 14.533 10.611 -17.107 1.00 88.44 297 LYS A N 1
ATOM 2281 C CA . LYS A 1 297 ? 14.638 11.058 -15.708 1.00 88.44 297 LYS A CA 1
ATOM 2282 C C . LYS A 1 297 ? 15.194 9.966 -14.801 1.00 88.44 297 LYS A C 1
ATOM 2284 O O . LYS A 1 297 ? 16.156 10.224 -14.093 1.00 88.44 297 LYS A O 1
ATOM 2289 N N . SER A 1 298 ? 14.653 8.751 -14.886 1.00 87.56 298 SER A N 1
ATOM 2290 C CA . SER A 1 298 ? 15.087 7.613 -14.065 1.00 87.56 298 SER A CA 1
ATOM 2291 C C . SER A 1 298 ? 16.569 7.291 -14.272 1.00 87.56 298 SER A C 1
ATOM 2293 O O . SER A 1 298 ? 17.292 7.054 -13.312 1.00 87.56 298 SER A O 1
ATOM 2295 N N . VAL A 1 299 ? 17.043 7.326 -15.524 1.00 84.75 299 VAL A N 1
ATOM 2296 C CA . VAL A 1 299 ? 18.466 7.130 -15.843 1.00 84.75 299 VAL A CA 1
ATOM 2297 C C . VAL A 1 299 ? 19.320 8.273 -15.285 1.00 84.75 299 VAL A C 1
ATOM 2299 O O . VAL A 1 299 ? 20.369 8.009 -14.709 1.00 84.75 299 VAL A O 1
ATOM 2302 N N . ALA A 1 300 ? 18.879 9.529 -15.415 1.00 82.69 300 ALA A N 1
ATOM 2303 C CA . ALA A 1 300 ? 19.614 10.678 -14.883 1.00 82.69 300 ALA A CA 1
ATOM 2304 C C . ALA A 1 300 ? 19.740 10.631 -13.349 1.00 82.69 300 ALA A C 1
ATOM 2306 O O . ALA A 1 300 ? 20.843 10.759 -12.828 1.00 82.69 300 ALA A O 1
ATOM 2307 N N . GLU A 1 301 ? 18.636 10.366 -12.642 1.00 80.88 301 GLU A N 1
ATOM 2308 C CA . GLU A 1 301 ? 18.615 10.207 -11.180 1.00 80.88 301 GLU A CA 1
ATOM 2309 C C . GLU A 1 301 ? 19.574 9.111 -10.709 1.00 80.88 301 GLU A C 1
ATOM 2311 O O . GLU A 1 301 ? 20.277 9.270 -9.713 1.00 80.88 301 GLU A O 1
ATOM 2316 N N . LEU A 1 302 ? 19.619 8.000 -11.442 1.00 75.56 302 LEU A N 1
ATOM 2317 C CA . LEU A 1 302 ? 20.490 6.875 -11.146 1.00 75.56 302 LEU A CA 1
ATOM 2318 C C . LEU A 1 302 ? 21.976 7.236 -11.302 1.00 75.56 302 LEU A C 1
ATOM 2320 O O . LEU A 1 302 ? 22.789 6.861 -10.455 1.00 75.56 302 LEU A O 1
ATOM 2324 N N . PHE A 1 303 ? 22.342 7.997 -12.337 1.00 74.56 303 PHE A N 1
ATOM 2325 C CA . PHE A 1 303 ? 23.713 8.491 -12.494 1.00 74.56 303 PHE A CA 1
ATOM 2326 C C . PHE A 1 303 ? 24.085 9.527 -11.428 1.00 74.56 303 PHE A C 1
ATOM 2328 O O . PHE A 1 303 ? 25.190 9.459 -10.884 1.00 74.56 303 PHE A O 1
ATOM 2335 N N . ASP A 1 304 ? 23.170 10.431 -11.072 1.00 74.31 304 ASP A N 1
ATOM 2336 C CA . ASP A 1 304 ? 23.378 11.391 -9.982 1.00 74.31 304 ASP A CA 1
ATOM 2337 C C . ASP A 1 304 ? 23.632 10.665 -8.647 1.00 74.31 304 ASP A C 1
ATOM 2339 O O . ASP A 1 304 ? 24.586 10.983 -7.932 1.00 74.31 304 ASP A O 1
ATOM 2343 N N . ALA A 1 305 ? 22.850 9.620 -8.355 1.00 69.94 305 ALA A N 1
ATOM 2344 C CA . ALA A 1 305 ? 23.022 8.766 -7.179 1.00 69.94 305 ALA A CA 1
ATOM 2345 C C . ALA A 1 305 ? 24.384 8.063 -7.136 1.00 69.94 305 ALA A C 1
ATOM 2347 O O . ALA A 1 305 ? 24.985 7.898 -6.074 1.00 69.94 305 ALA A O 1
ATOM 2348 N N . ALA A 1 306 ? 24.863 7.617 -8.297 1.00 65.94 306 ALA A N 1
ATOM 2349 C CA . ALA A 1 306 ? 26.124 6.902 -8.418 1.00 65.94 306 ALA A CA 1
ATOM 2350 C C . ALA A 1 306 ? 27.337 7.841 -8.262 1.00 65.94 306 ALA A C 1
ATOM 2352 O O . ALA A 1 306 ? 28.391 7.423 -7.775 1.00 65.94 306 ALA A O 1
ATOM 2353 N N . LEU A 1 307 ? 27.200 9.109 -8.665 1.00 63.31 307 LEU A N 1
ATOM 2354 C CA . LEU A 1 307 ? 28.255 10.123 -8.591 1.00 63.31 307 LEU A CA 1
ATOM 2355 C C . LEU A 1 307 ? 28.392 10.766 -7.205 1.00 63.31 307 LEU A C 1
ATOM 2357 O O . LEU A 1 307 ? 29.490 11.204 -6.852 1.00 63.31 307 LEU A O 1
ATOM 2361 N N . ASP A 1 308 ? 27.319 10.810 -6.416 1.00 58.66 308 ASP A N 1
ATOM 2362 C CA . ASP A 1 308 ? 27.330 11.358 -5.063 1.00 58.66 308 ASP A CA 1
ATOM 2363 C C . ASP A 1 308 ? 27.016 10.273 -4.018 1.00 58.66 308 ASP A C 1
ATOM 2365 O O . ASP A 1 308 ? 25.870 9.976 -3.682 1.00 58.66 308 ASP A O 1
ATOM 2369 N N . SER A 1 309 ? 28.079 9.712 -3.429 1.00 47.94 309 SER A N 1
ATOM 2370 C CA . SER A 1 309 ? 27.981 8.706 -2.365 1.00 47.94 309 SER A CA 1
ATOM 2371 C C . SER A 1 309 ? 27.327 9.225 -1.074 1.00 47.94 309 SER A C 1
ATOM 2373 O O . SER A 1 309 ? 27.035 8.423 -0.189 1.00 47.94 309 SER A O 1
ATOM 2375 N N . ARG A 1 310 ? 27.111 10.545 -0.931 1.00 39.28 310 ARG A N 1
ATOM 2376 C CA . ARG A 1 310 ? 26.311 11.151 0.147 1.00 39.28 310 ARG A CA 1
ATOM 2377 C C . ARG A 1 310 ? 24.866 11.443 -0.280 1.00 39.28 310 ARG A C 1
ATOM 2379 O O . ARG A 1 310 ? 24.019 11.488 0.604 1.00 39.28 310 ARG A O 1
ATOM 2386 N N . ALA A 1 311 ? 24.569 11.584 -1.575 1.00 40.47 311 ALA A N 1
ATOM 2387 C CA . ALA A 1 311 ? 23.202 11.745 -2.098 1.00 40.47 311 ALA A CA 1
ATOM 2388 C C . ALA A 1 311 ? 22.451 10.420 -2.301 1.00 40.47 311 ALA A C 1
ATOM 2390 O O . ALA A 1 311 ? 21.229 10.426 -2.417 1.00 40.47 311 ALA A O 1
ATOM 2391 N N . ALA A 1 312 ? 23.146 9.277 -2.243 1.00 37.88 312 ALA A N 1
ATOM 2392 C CA . ALA A 1 312 ? 22.503 7.967 -2.072 1.00 37.88 312 ALA A CA 1
ATOM 2393 C C . ALA A 1 312 ? 21.601 7.912 -0.813 1.00 37.88 312 ALA A C 1
ATOM 2395 O O . ALA A 1 312 ? 20.745 7.041 -0.679 1.00 37.88 312 ALA A O 1
ATOM 2396 N N . ILE A 1 313 ? 21.772 8.870 0.105 1.00 39.41 313 ILE A N 1
ATOM 2397 C CA . ILE A 1 313 ? 20.925 9.100 1.267 1.00 39.41 313 ILE A CA 1
ATOM 2398 C C . ILE A 1 313 ? 19.773 10.017 0.834 1.00 39.41 313 ILE A C 1
ATOM 2400 O O . ILE A 1 313 ? 19.952 11.220 0.674 1.00 39.41 313 ILE A O 1
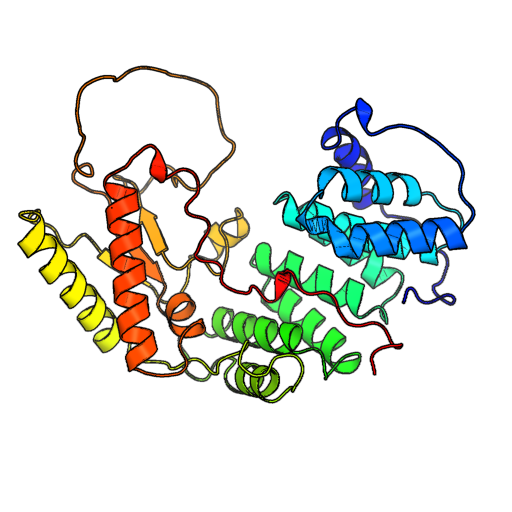ATOM 2404 N N . ALA A 1 314 ? 18.581 9.433 0.708 1.00 33.12 314 ALA A N 1
ATOM 2405 C CA . ALA A 1 314 ? 17.318 10.090 0.361 1.00 33.12 314 ALA A CA 1
ATOM 2406 C C . ALA A 1 314 ? 17.063 10.344 -1.131 1.00 33.12 314 ALA A C 1
ATOM 2408 O O . ALA A 1 314 ? 16.486 11.366 -1.500 1.00 33.12 314 ALA A O 1
ATOM 2409 N N . ILE A 1 315 ? 17.303 9.341 -1.974 1.00 37.44 315 ILE A N 1
ATOM 2410 C CA . ILE A 1 315 ? 16.433 9.172 -3.142 1.00 37.44 315 ILE A CA 1
ATOM 2411 C C . ILE A 1 315 ? 15.192 8.454 -2.629 1.00 37.44 315 ILE A C 1
ATOM 2413 O O . ILE A 1 315 ? 15.016 7.248 -2.775 1.00 37.44 315 ILE A O 1
ATOM 2417 N N . LYS A 1 316 ? 14.322 9.224 -1.961 1.00 34.75 316 LYS A N 1
ATOM 2418 C CA . LYS A 1 316 ? 12.901 8.900 -2.039 1.00 34.75 316 LYS A CA 1
ATOM 2419 C C . LYS A 1 316 ? 12.642 8.793 -3.534 1.00 34.75 316 LYS A C 1
ATOM 2421 O O . LYS A 1 316 ? 12.958 9.748 -4.250 1.00 34.75 316 LYS A O 1
ATOM 2426 N N . GLY A 1 317 ? 12.127 7.646 -3.987 1.00 31.97 317 GLY A N 1
ATOM 2427 C CA . GLY A 1 317 ? 11.494 7.573 -5.299 1.00 31.97 317 GLY A CA 1
ATOM 2428 C C . GLY A 1 317 ? 10.696 8.859 -5.492 1.00 31.97 317 GLY A C 1
ATOM 2429 O O . GLY A 1 317 ? 10.176 9.403 -4.506 1.00 31.97 317 GLY A O 1
ATOM 2430 N N . ALA A 1 318 ? 10.740 9.416 -6.705 1.00 26.84 318 ALA A N 1
ATOM 2431 C CA . ALA A 1 318 ? 10.002 10.612 -7.095 1.00 26.84 318 ALA A CA 1
ATOM 2432 C C . ALA A 1 318 ? 8.630 10.664 -6.398 1.00 26.84 318 ALA A C 1
ATOM 2434 O O . ALA A 1 318 ? 8.121 9.610 -6.035 1.00 26.84 318 ALA A O 1
ATOM 2435 N N . PRO A 1 319 ? 8.015 11.842 -6.180 1.00 32.97 319 PRO A N 1
ATOM 2436 C CA . PRO A 1 319 ? 6.708 11.950 -5.536 1.00 32.97 319 PRO A CA 1
ATOM 2437 C C . PRO A 1 319 ? 5.631 11.310 -6.426 1.00 32.97 319 PRO A C 1
ATOM 2439 O O . PRO A 1 319 ? 4.834 11.977 -7.078 1.00 32.97 319 PRO A O 1
ATOM 2442 N N . GLU A 1 320 ? 5.650 9.992 -6.480 1.00 42.84 320 GLU A N 1
ATOM 2443 C CA . GLU A 1 320 ? 4.685 9.112 -7.058 1.00 42.84 320 GLU A CA 1
ATOM 2444 C C . GLU A 1 320 ? 3.577 9.141 -6.028 1.00 42.84 320 GLU A C 1
ATOM 2446 O O . GLU A 1 320 ? 3.782 8.998 -4.819 1.00 42.84 320 GLU A O 1
ATOM 2451 N N . GLN A 1 321 ? 2.399 9.513 -6.491 1.00 49.88 321 GLN A N 1
ATOM 2452 C CA . GLN A 1 321 ? 1.211 9.601 -5.674 1.00 49.88 321 GLN A CA 1
ATOM 2453 C C . GLN A 1 321 ? 0.833 8.164 -5.299 1.00 49.88 321 GLN A C 1
ATOM 2455 O O . GLN A 1 321 ? -0.061 7.579 -5.902 1.00 49.88 321 GLN A O 1
ATOM 2460 N N . HIS A 1 322 ? 1.573 7.560 -4.362 1.00 61.22 322 HIS A N 1
ATOM 2461 C CA . HIS A 1 322 ? 1.337 6.197 -3.924 1.00 61.22 322 HIS A CA 1
ATOM 2462 C C . HIS A 1 322 ? -0.070 6.179 -3.357 1.00 61.22 322 HIS A C 1
ATOM 2464 O O . HIS A 1 322 ? -0.378 6.897 -2.397 1.00 61.22 322 HIS A O 1
ATOM 2470 N N . ALA A 1 323 ? -0.923 5.363 -3.976 1.00 67.62 323 ALA A N 1
ATOM 2471 C CA . ALA A 1 323 ? -2.280 5.124 -3.516 1.00 67.62 323 ALA A CA 1
ATOM 2472 C C . ALA A 1 323 ? -2.303 4.915 -2.001 1.00 67.62 323 ALA A C 1
ATOM 2474 O O . ALA A 1 323 ? -3.157 5.484 -1.331 1.00 67.62 323 ALA A O 1
ATOM 2475 N N . GLU A 1 324 ? -1.286 4.217 -1.487 1.00 76.69 324 GLU A N 1
ATOM 2476 C CA . GLU A 1 324 ? -0.992 3.878 -0.095 1.00 76.69 324 GLU A CA 1
ATOM 2477 C C . GLU A 1 324 ? -1.171 4.998 0.941 1.00 76.69 324 GLU A C 1
ATOM 2479 O O . GLU A 1 324 ? -1.569 4.709 2.068 1.00 76.69 324 GLU A O 1
ATOM 2484 N N . GLY A 1 325 ? -0.931 6.266 0.593 1.00 72.56 325 GLY A N 1
ATOM 2485 C CA . GLY A 1 325 ? -1.090 7.399 1.520 1.00 72.56 325 GLY A CA 1
ATOM 2486 C C . GLY A 1 325 ? -2.518 7.955 1.618 1.00 72.56 325 GLY A C 1
ATOM 2487 O O . GLY A 1 325 ? -2.772 8.869 2.399 1.00 72.56 325 GLY A O 1
ATOM 2488 N N . ALA A 1 326 ? -3.456 7.460 0.806 1.00 82.06 326 ALA A N 1
ATOM 2489 C CA . ALA A 1 326 ? -4.823 7.972 0.763 1.00 82.06 326 ALA A CA 1
ATOM 2490 C C . ALA A 1 326 ? -5.684 7.438 1.915 1.00 82.06 326 ALA A C 1
ATOM 2492 O O . ALA A 1 326 ? -5.491 6.324 2.389 1.00 82.06 326 ALA A O 1
ATOM 2493 N N . ASN A 1 327 ? -6.703 8.187 2.324 1.00 82.94 327 ASN A N 1
ATOM 2494 C CA . ASN A 1 327 ? -7.715 7.700 3.261 1.00 82.94 327 ASN A CA 1
ATOM 2495 C C . ASN A 1 327 ? -9.033 7.460 2.533 1.00 82.94 327 ASN A C 1
ATOM 2497 O O . ASN A 1 327 ? -9.394 8.221 1.634 1.00 82.94 327 ASN A O 1
ATOM 2501 N N . VAL A 1 328 ? -9.742 6.401 2.924 1.00 81.06 328 VAL A N 1
ATOM 2502 C CA . VAL A 1 328 ? -11.087 6.121 2.426 1.00 81.06 328 VAL A CA 1
ATOM 2503 C C . VAL A 1 328 ? -11.999 7.254 2.912 1.00 81.06 328 VAL A C 1
ATOM 2505 O O . VAL A 1 328 ? -12.063 7.484 4.125 1.00 81.06 328 VAL A O 1
ATOM 2508 N N . PRO A 1 329 ? -12.690 7.973 2.008 1.00 78.31 329 PRO A N 1
ATOM 2509 C CA . PRO A 1 329 ? -13.616 9.033 2.393 1.00 78.31 329 PRO A CA 1
ATOM 2510 C C . PRO A 1 329 ? -14.681 8.532 3.376 1.00 78.31 329 PRO A C 1
ATOM 2512 O O . PRO A 1 329 ? -15.088 7.366 3.330 1.00 78.31 329 PRO A O 1
ATOM 2515 N N . GLY A 1 330 ? -15.129 9.411 4.275 1.00 64.62 330 GLY A N 1
ATOM 2516 C CA . GLY A 1 330 ? -16.242 9.106 5.174 1.00 64.62 330 GLY A CA 1
ATOM 2517 C C . GLY A 1 330 ? -17.568 8.968 4.416 1.00 64.62 330 GLY A C 1
ATOM 2518 O O . GLY A 1 330 ? -17.681 9.388 3.268 1.00 64.62 330 GLY A O 1
ATOM 2519 N N . ASP A 1 331 ? -18.593 8.409 5.067 1.00 47.66 331 ASP A N 1
ATOM 2520 C CA . ASP A 1 331 ? -19.950 8.362 4.493 1.00 47.66 331 ASP A CA 1
ATOM 2521 C C . ASP A 1 331 ? -20.545 9.767 4.263 1.00 47.66 331 ASP A C 1
ATOM 2523 O O . ASP A 1 331 ? -21.417 9.916 3.412 1.00 47.66 331 ASP A O 1
ATOM 2527 N N . ASP A 1 332 ? -20.039 10.794 4.958 1.00 37.47 332 ASP A N 1
ATOM 2528 C CA . ASP A 1 332 ? -20.472 12.193 4.817 1.00 37.47 332 ASP A CA 1
ATOM 2529 C C . ASP A 1 332 ? -20.015 12.855 3.497 1.00 37.47 332 ASP A C 1
ATOM 2531 O O . ASP A 1 332 ? -20.536 13.908 3.132 1.00 37.47 332 ASP A O 1
ATOM 2535 N N . ASP A 1 333 ? -19.090 12.228 2.756 1.00 39.25 333 ASP A N 1
ATOM 2536 C CA . ASP A 1 333 ? -18.535 12.729 1.485 1.00 39.25 333 ASP A CA 1
ATOM 2537 C C . ASP A 1 333 ? -19.142 12.038 0.235 1.00 39.25 333 ASP A C 1
ATOM 2539 O O . ASP A 1 333 ? -18.579 12.126 -0.864 1.00 39.25 333 ASP A O 1
ATOM 2543 N N . ARG A 1 334 ? -20.255 11.298 0.384 1.00 35.00 334 ARG A N 1
ATOM 2544 C CA . ARG A 1 334 ? -20.885 10.499 -0.692 1.00 35.00 334 ARG A CA 1
ATOM 2545 C C . ARG A 1 334 ? -21.853 11.262 -1.594 1.00 35.00 334 ARG A C 1
ATOM 2547 O O . ARG A 1 334 ? -22.742 11.964 -1.069 1.00 35.00 334 ARG A O 1
#